Protein AF-A0A1E7FPR9-F1 (afdb_monomer_lite)

Structure (mmCIF, N/CA/C/O backbone):
data_AF-A0A1E7FPR9-F1
#
_entry.id   AF-A0A1E7FPR9-F1
#
loop_
_atom_site.group_PDB
_atom_site.id
_atom_site.type_symbol
_atom_site.label_atom_id
_atom_site.label_alt_id
_atom_site.label_comp_id
_atom_site.label_asym_id
_atom_site.label_entity_id
_atom_site.label_seq_id
_atom_site.pdbx_PDB_ins_code
_atom_site.Cartn_x
_atom_site.Cartn_y
_atom_site.Cartn_z
_atom_site.occupancy
_atom_site.B_iso_or_equiv
_atom_site.auth_seq_id
_atom_site.auth_comp_id
_atom_site.auth_asym_id
_atom_site.auth_atom_id
_atom_site.pdbx_PDB_model_num
ATOM 1 N N . MET A 1 1 ? 7.653 8.965 -12.788 1.00 88.44 1 MET A N 1
ATOM 2 C CA . MET A 1 1 ? 7.517 9.945 -11.690 1.00 88.44 1 MET A CA 1
ATOM 3 C C . MET A 1 1 ? 6.063 10.184 -11.275 1.00 88.44 1 MET A C 1
ATOM 5 O O . MET A 1 1 ? 5.701 9.716 -10.212 1.00 88.44 1 MET A O 1
ATOM 9 N N . GLY A 1 2 ? 5.197 10.815 -12.084 1.00 94.50 2 GLY A N 1
ATOM 10 C CA . GLY A 1 2 ? 3.849 11.214 -11.620 1.00 94.50 2 GLY A CA 1
ATOM 11 C C . GLY A 1 2 ? 2.964 10.095 -11.039 1.00 94.50 2 GLY A C 1
ATOM 12 O O . GLY A 1 2 ? 2.234 10.321 -10.088 1.00 94.50 2 GLY A O 1
ATOM 13 N N . THR A 1 3 ? 3.059 8.860 -11.544 1.00 96.00 3 THR A N 1
ATOM 14 C CA . THR A 1 3 ? 2.318 7.715 -10.970 1.00 96.00 3 THR A CA 1
ATOM 15 C C . THR A 1 3 ? 2.905 7.211 -9.640 1.00 96.00 3 THR A C 1
ATOM 17 O O . THR A 1 3 ? 2.174 6.654 -8.832 1.00 96.00 3 THR A O 1
ATOM 20 N N . VAL A 1 4 ? 4.200 7.430 -9.389 1.00 96.38 4 VAL A N 1
ATOM 21 C CA . VAL A 1 4 ? 4.841 7.139 -8.090 1.00 96.38 4 VAL A CA 1
ATOM 22 C C . VAL A 1 4 ? 4.412 8.180 -7.050 1.00 96.38 4 VAL A C 1
ATOM 24 O O . VAL A 1 4 ? 4.097 7.828 -5.920 1.00 96.38 4 VAL A O 1
ATOM 27 N N . ASP A 1 5 ? 4.309 9.448 -7.451 1.00 97.44 5 ASP A N 1
ATOM 28 C CA . ASP A 1 5 ? 3.791 10.530 -6.600 1.00 97.44 5 ASP A CA 1
ATOM 29 C C . ASP A 1 5 ? 2.299 10.337 -6.256 1.00 97.44 5 ASP A C 1
ATOM 31 O O . ASP A 1 5 ? 1.867 10.482 -5.110 1.00 97.44 5 ASP A O 1
ATOM 35 N N . GLU A 1 6 ? 1.509 9.887 -7.234 1.00 98.19 6 GLU A N 1
ATOM 36 C CA . GLU A 1 6 ? 0.124 9.467 -7.014 1.00 98.19 6 GLU A CA 1
ATOM 37 C C . GLU A 1 6 ? 0.031 8.322 -5.991 1.00 98.19 6 GLU A C 1
ATOM 39 O O . GLU A 1 6 ? -0.798 8.377 -5.083 1.00 98.19 6 GLU A O 1
ATOM 44 N N . LEU A 1 7 ? 0.899 7.307 -6.095 1.00 98.50 7 LEU A N 1
ATOM 45 C CA . LEU A 1 7 ? 0.975 6.233 -5.105 1.00 98.50 7 LEU A CA 1
ATOM 46 C C . LEU A 1 7 ? 1.288 6.780 -3.708 1.00 98.50 7 LEU A C 1
ATOM 48 O O . LEU A 1 7 ? 0.572 6.454 -2.764 1.00 98.50 7 LEU A O 1
ATOM 52 N N . CYS A 1 8 ? 2.306 7.636 -3.585 1.00 98.19 8 CYS A N 1
ATOM 53 C CA . CYS A 1 8 ? 2.692 8.256 -2.316 1.00 98.19 8 CYS A CA 1
ATOM 54 C C . CYS A 1 8 ? 1.515 9.016 -1.680 1.00 98.19 8 CYS A C 1
ATOM 56 O O . CYS A 1 8 ? 1.261 8.900 -0.480 1.00 98.19 8 CYS A O 1
ATOM 58 N N . SER A 1 9 ? 0.715 9.703 -2.499 1.00 98.38 9 SER A N 1
ATOM 59 C CA . SER A 1 9 ? -0.498 10.389 -2.046 1.00 98.38 9 SER A CA 1
ATOM 60 C C . SER A 1 9 ? -1.546 9.423 -1.476 1.00 98.38 9 SER A C 1
ATOM 62 O O . SER A 1 9 ? -2.119 9.697 -0.421 1.00 98.38 9 SER A O 1
ATOM 64 N N . PHE A 1 10 ? -1.783 8.275 -2.120 1.00 98.38 10 PHE A N 1
ATOM 65 C CA . PHE A 1 10 ? -2.705 7.255 -1.599 1.00 98.38 10 PHE A CA 1
ATOM 66 C C . PHE A 1 10 ? -2.206 6.618 -0.297 1.00 98.38 10 PHE A C 1
ATOM 68 O O . PHE A 1 10 ? -3.005 6.425 0.622 1.00 98.38 10 PHE A O 1
ATOM 75 N N . VAL A 1 11 ? -0.901 6.353 -0.185 1.00 98.50 11 VAL A N 1
ATOM 76 C CA . VAL A 1 11 ? -0.280 5.876 1.063 1.00 98.50 11 VAL A CA 1
ATOM 77 C C . VAL A 1 11 ? -0.468 6.906 2.179 1.00 98.50 11 VAL A C 1
ATOM 79 O O . VAL A 1 11 ? -0.896 6.557 3.278 1.00 98.50 11 VAL A O 1
ATOM 82 N N . GLY A 1 12 ? -0.269 8.193 1.880 1.00 98.44 12 GLY A N 1
ATOM 83 C CA . GLY A 1 12 ? -0.504 9.284 2.825 1.00 98.44 12 GLY A CA 1
ATOM 84 C C . GLY A 1 12 ? -1.955 9.375 3.309 1.00 98.44 12 GLY A C 1
ATOM 85 O O . GLY A 1 12 ? -2.194 9.638 4.489 1.00 98.44 12 GLY A O 1
ATOM 86 N N . VAL A 1 13 ? -2.934 9.111 2.436 1.00 98.38 13 VAL A N 1
ATOM 87 C CA . VAL A 1 13 ? -4.356 9.042 2.821 1.00 98.38 13 VAL A CA 1
ATOM 88 C C . VAL A 1 13 ? -4.614 7.873 3.778 1.00 98.38 13 VAL A C 1
ATOM 90 O O . VAL A 1 13 ? -5.266 8.077 4.805 1.00 98.38 13 VAL A O 1
ATOM 93 N N . ALA A 1 14 ? -4.069 6.686 3.489 1.00 98.12 14 ALA A N 1
ATOM 94 C CA . ALA A 1 14 ? -4.186 5.519 4.367 1.00 98.12 14 ALA A CA 1
ATOM 95 C C . ALA A 1 14 ? -3.556 5.777 5.745 1.00 98.12 14 ALA A C 1
ATOM 97 O O . ALA A 1 14 ? -4.186 5.547 6.779 1.00 98.12 14 ALA A O 1
ATOM 98 N N . HIS A 1 15 ? -2.354 6.354 5.768 1.00 98.38 15 HIS A N 1
ATOM 99 C CA . HIS A 1 15 ? -1.661 6.738 6.996 1.00 98.38 15 HIS A CA 1
ATOM 100 C C . HIS A 1 15 ? -2.449 7.784 7.810 1.00 98.38 15 HIS A C 1
ATOM 102 O O . HIS A 1 15 ? -2.618 7.650 9.024 1.00 98.38 15 HIS A O 1
ATOM 108 N N . ALA A 1 16 ? -3.014 8.809 7.163 1.00 98.06 16 ALA A N 1
ATOM 109 C CA . ALA A 1 16 ? -3.841 9.803 7.849 1.00 98.06 16 ALA A CA 1
ATOM 110 C C . ALA A 1 16 ? -5.102 9.180 8.479 1.00 98.06 16 ALA A C 1
ATOM 112 O O . ALA A 1 16 ? -5.471 9.524 9.609 1.00 98.06 16 ALA A O 1
ATOM 113 N N . GLN A 1 17 ? -5.741 8.240 7.776 1.00 97.50 17 GLN A N 1
ATOM 114 C CA . GLN A 1 17 ? -6.900 7.506 8.279 1.00 97.50 17 GLN A CA 1
ATOM 115 C C . GLN A 1 17 ? -6.533 6.615 9.478 1.00 97.50 17 GLN A C 1
ATOM 117 O O . GLN A 1 17 ? -7.272 6.591 10.468 1.00 97.50 17 GLN A O 1
ATOM 122 N N . LEU A 1 18 ? -5.375 5.952 9.431 1.00 96.75 18 LEU A N 1
ATOM 123 C CA . LEU A 1 18 ? -4.818 5.167 10.534 1.00 96.75 18 LEU A CA 1
ATOM 124 C C . LEU A 1 18 ? -4.608 6.023 11.793 1.00 96.75 18 LEU A C 1
ATOM 126 O O . LEU A 1 18 ? -5.132 5.709 12.867 1.00 96.75 18 LEU A O 1
ATOM 130 N N . LEU A 1 19 ? -3.931 7.168 11.661 1.00 96.62 19 LEU A N 1
ATOM 131 C CA . LEU A 1 19 ? -3.714 8.098 12.775 1.00 96.62 19 LEU A CA 1
ATOM 132 C C . LEU A 1 19 ? -5.030 8.610 13.373 1.00 96.62 19 LEU A C 1
ATOM 134 O O . LEU A 1 19 ? -5.153 8.773 14.595 1.00 96.62 19 LEU A O 1
ATOM 138 N N . GLN A 1 20 ? -6.035 8.856 12.530 1.00 95.81 20 GLN A N 1
ATOM 139 C CA . GLN A 1 20 ? -7.362 9.242 12.991 1.00 95.81 20 GLN A CA 1
ATOM 140 C C . GLN A 1 20 ? -8.012 8.128 13.822 1.00 95.81 20 GLN A C 1
ATOM 142 O O . GLN A 1 20 ? -8.539 8.419 14.904 1.00 95.81 20 GLN A O 1
ATOM 147 N N . SER A 1 21 ? -7.936 6.871 13.376 1.00 94.31 21 SER A N 1
ATOM 148 C CA . SER A 1 21 ? -8.426 5.708 14.124 1.00 94.31 21 SER A CA 1
ATOM 149 C C . SER A 1 21 ? -7.737 5.583 15.487 1.00 94.31 21 SER A C 1
ATOM 151 O O . SER A 1 21 ? -8.423 5.541 16.515 1.00 94.31 21 SER A O 1
ATOM 153 N N . ILE A 1 22 ? -6.402 5.666 15.536 1.00 94.06 22 ILE A N 1
ATOM 154 C CA . ILE A 1 22 ? -5.614 5.632 16.783 1.00 94.06 22 ILE A CA 1
ATOM 155 C C . ILE A 1 22 ? -6.042 6.756 17.741 1.00 94.06 22 ILE A C 1
ATOM 157 O O . ILE A 1 22 ? -6.278 6.537 18.936 1.00 94.06 22 ILE A O 1
ATOM 161 N N . LYS A 1 23 ? -6.195 7.985 17.234 1.00 94.56 23 LYS A N 1
ATOM 162 C CA . LYS A 1 23 ? -6.615 9.143 18.038 1.00 94.56 23 LYS A CA 1
ATOM 163 C C . LYS A 1 23 ? -8.018 8.958 18.617 1.00 94.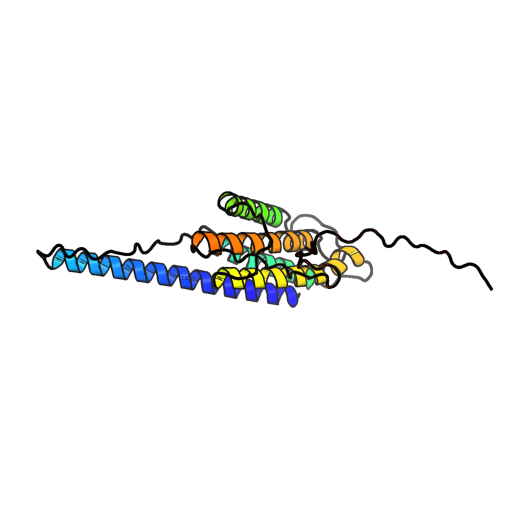56 23 LYS A C 1
ATOM 165 O O . LYS A 1 23 ? -8.244 9.276 19.789 1.00 94.56 23 LYS A O 1
ATOM 170 N N . ILE A 1 24 ? -8.958 8.440 17.825 1.00 93.44 24 ILE A N 1
ATOM 171 C CA . ILE A 1 24 ? -10.329 8.157 18.270 1.00 93.44 24 ILE A CA 1
ATOM 172 C C . ILE A 1 24 ? -10.324 7.105 19.386 1.00 93.44 24 ILE A C 1
ATOM 174 O O . ILE A 1 24 ? -11.025 7.284 20.389 1.00 93.44 24 ILE A O 1
ATOM 178 N N . GLN A 1 25 ? -9.521 6.046 19.258 1.00 90.75 25 GLN A N 1
ATOM 179 C CA . GLN A 1 25 ? -9.392 5.013 20.288 1.00 90.75 25 GLN A CA 1
ATOM 180 C C . GLN A 1 25 ? -8.861 5.588 21.610 1.00 90.75 25 GLN A C 1
ATOM 182 O O . GLN A 1 25 ? -9.506 5.428 22.652 1.00 90.75 25 GLN A O 1
ATOM 187 N N . LYS A 1 26 ? -7.771 6.369 21.565 1.00 90.81 26 LYS A N 1
ATOM 188 C CA . LYS A 1 26 ? -7.199 7.045 22.747 1.00 90.81 26 LYS A CA 1
ATOM 189 C C . LYS A 1 26 ? -8.221 7.955 23.442 1.00 90.81 26 LYS A C 1
ATOM 191 O O . LYS A 1 26 ? -8.365 7.925 24.665 1.00 90.81 26 LYS A O 1
ATOM 196 N N . GLN A 1 27 ? -9.007 8.723 22.682 1.00 91.88 27 GLN A N 1
ATOM 197 C CA . GLN A 1 27 ? -10.061 9.577 23.247 1.00 91.88 27 GLN A CA 1
ATOM 198 C C . GLN A 1 27 ? -11.195 8.776 23.900 1.00 91.88 27 GLN A C 1
ATOM 200 O O . GLN A 1 27 ? -11.694 9.164 24.962 1.00 91.88 27 GLN A O 1
ATOM 205 N N . LYS A 1 28 ? -11.629 7.669 23.279 1.00 89.75 28 LYS A N 1
ATOM 206 C CA . LYS A 1 28 ? -12.639 6.768 23.858 1.00 89.75 28 LYS A CA 1
ATOM 207 C C . LYS A 1 28 ? -12.136 6.179 25.178 1.00 89.75 28 LYS A C 1
ATOM 209 O O . LYS A 1 28 ? -12.875 6.213 26.164 1.00 89.75 28 LYS A O 1
ATOM 214 N N . GLN A 1 29 ? -10.881 5.736 25.220 1.00 87.75 29 GLN A N 1
ATOM 215 C CA . GLN A 1 29 ? -10.240 5.183 26.412 1.00 87.75 29 GLN A CA 1
ATOM 216 C C . GLN A 1 29 ? -10.187 6.206 27.560 1.00 87.75 29 GLN A C 1
ATOM 218 O O . GLN A 1 29 ? -10.663 5.926 28.661 1.00 87.75 29 GLN A O 1
ATOM 223 N N . GLN A 1 30 ? -9.718 7.431 27.296 1.00 88.69 30 GLN A N 1
ATOM 224 C CA . GLN A 1 30 ? -9.670 8.506 28.298 1.00 88.69 30 GLN A CA 1
ATOM 225 C C . GLN A 1 30 ? -11.062 8.848 28.850 1.00 88.69 30 GLN A C 1
ATOM 227 O O . GLN A 1 30 ? -11.247 8.973 30.062 1.00 88.69 30 GLN A O 1
ATOM 232 N N . LYS A 1 31 ? -12.077 8.946 27.979 1.00 88.75 31 LYS A N 1
ATOM 233 C CA . LYS A 1 31 ? -13.467 9.197 28.398 1.00 88.75 31 LYS A CA 1
ATOM 234 C C . LYS A 1 31 ? -14.012 8.071 29.280 1.00 88.75 31 LYS A C 1
ATOM 236 O O . LYS A 1 31 ? -14.757 8.348 30.222 1.00 88.75 31 LYS A O 1
ATOM 241 N N . GLN A 1 32 ? -13.664 6.815 28.998 1.00 85.44 32 GLN A N 1
ATOM 242 C CA . GLN A 1 32 ? -14.067 5.675 29.826 1.00 85.44 32 GLN A CA 1
ATOM 243 C C . GLN A 1 32 ? -13.385 5.698 31.198 1.00 85.44 32 GLN A C 1
ATOM 245 O O . GLN A 1 32 ? -14.076 5.545 32.206 1.00 85.44 32 GLN A O 1
ATOM 250 N N . GLN A 1 33 ? -12.079 5.972 31.257 1.00 85.12 33 GLN A N 1
ATOM 251 C CA . GLN A 1 33 ? -11.338 6.095 32.519 1.00 85.12 33 GLN A CA 1
ATOM 252 C C . GLN A 1 33 ? -11.902 7.221 33.400 1.00 85.12 33 GLN A C 1
ATOM 254 O O . GLN A 1 33 ? -12.182 7.007 34.580 1.00 85.12 33 GLN A O 1
ATOM 259 N N . GLN A 1 34 ? -12.193 8.392 32.820 1.00 86.81 34 GLN A N 1
ATOM 260 C CA . GLN A 1 34 ? -12.801 9.513 33.549 1.00 86.81 34 GLN A CA 1
ATOM 261 C C . GLN A 1 34 ? -14.200 9.182 34.093 1.00 86.81 34 GLN A C 1
ATOM 263 O O . GLN A 1 34 ? -14.549 9.589 35.203 1.00 86.81 34 GLN A O 1
ATOM 268 N N . LYS A 1 35 ? -15.022 8.440 33.334 1.00 85.38 35 LYS A N 1
ATOM 269 C CA . LYS A 1 35 ? -16.343 7.982 33.803 1.00 85.38 35 LYS A CA 1
ATOM 270 C C . LYS A 1 35 ? -16.219 7.005 34.974 1.00 85.38 35 LYS A C 1
ATOM 272 O O . LYS A 1 35 ? -16.985 7.128 35.927 1.00 85.38 35 LYS A O 1
ATOM 277 N N . GLN A 1 36 ? -15.257 6.083 34.927 1.00 81.69 36 GLN A N 1
ATOM 278 C CA . GLN A 1 36 ? -15.011 5.121 36.007 1.00 81.69 36 GLN A CA 1
ATOM 279 C C . GLN A 1 36 ? -14.525 5.816 37.287 1.00 81.69 36 GLN A C 1
ATOM 281 O O . GLN A 1 36 ? -15.075 5.560 38.355 1.00 81.69 36 GLN A O 1
ATOM 286 N N . GLN A 1 37 ? -13.593 6.770 37.181 1.00 81.50 37 GLN A N 1
ATOM 287 C CA . GLN A 1 37 ? -13.114 7.553 38.331 1.00 81.50 37 GLN A CA 1
ATOM 288 C C . GLN A 1 37 ? -14.238 8.381 38.976 1.00 81.50 37 GLN A C 1
ATOM 290 O O . GLN A 1 37 ? -14.392 8.382 40.197 1.00 81.50 37 GLN A O 1
ATOM 295 N N . LYS A 1 38 ? -15.093 9.027 38.167 1.00 81.12 38 LYS A N 1
ATOM 296 C CA . LYS A 1 38 ? -16.259 9.776 38.672 1.00 81.12 38 LYS A CA 1
ATOM 297 C C . LYS A 1 38 ? -17.310 8.876 39.333 1.00 81.12 38 LYS A C 1
ATOM 299 O O . LYS A 1 38 ? -17.972 9.324 40.264 1.00 81.12 38 LYS A O 1
ATOM 304 N N . GLN A 1 39 ? -17.486 7.635 38.869 1.00 74.81 39 GLN A N 1
ATOM 305 C CA . GLN A 1 39 ? -18.394 6.661 39.495 1.00 74.81 39 GLN A CA 1
ATOM 306 C C . GLN A 1 39 ? -17.844 6.132 40.826 1.00 74.81 39 GLN A C 1
ATOM 308 O O . GLN A 1 39 ? -18.614 5.986 41.771 1.00 74.81 39 GLN A O 1
ATOM 313 N N . GLN A 1 40 ? -16.529 5.919 40.932 1.00 68.62 40 GLN A N 1
ATOM 314 C CA . GLN A 1 40 ? -15.882 5.504 42.183 1.00 68.62 40 GLN A CA 1
ATOM 315 C C . GLN A 1 40 ? -15.924 6.609 43.253 1.00 68.62 40 GLN A C 1
ATOM 317 O O . GLN A 1 40 ? -16.175 6.318 44.417 1.00 68.62 40 GLN A O 1
ATOM 322 N N . GLN A 1 41 ? -15.768 7.881 42.866 1.00 67.31 41 GLN A N 1
ATOM 323 C CA . GLN A 1 41 ? -15.843 9.017 43.799 1.00 67.31 41 GLN A CA 1
ATOM 324 C C . GLN A 1 41 ? -17.271 9.359 44.257 1.00 67.31 41 GLN A C 1
ATOM 326 O O . GLN A 1 41 ? -17.443 9.964 45.311 1.00 67.31 41 GLN A O 1
ATOM 331 N N . LYS A 1 42 ? -18.306 8.986 43.489 1.00 66.25 42 LYS A N 1
ATOM 332 C CA . LYS A 1 42 ? -19.710 9.295 43.816 1.00 66.25 42 LYS A CA 1
ATOM 333 C C . LYS A 1 42 ? -20.388 8.308 44.772 1.00 66.25 42 LYS A C 1
ATOM 335 O O . LYS A 1 42 ? -21.559 8.521 45.052 1.00 66.25 42 LYS A O 1
ATOM 340 N N . GLY A 1 43 ? -19.685 7.282 45.266 1.00 60.81 43 GLY A N 1
ATOM 341 C CA . GLY A 1 43 ? -20.178 6.337 46.277 1.00 60.81 43 GLY A CA 1
ATOM 342 C C . GLY A 1 43 ? -21.571 5.777 45.969 1.00 60.81 43 GLY A C 1
ATOM 343 O O . GLY A 1 43 ? -22.561 6.295 46.470 1.00 60.81 43 GLY A O 1
ATOM 344 N N . ALA A 1 44 ? -21.679 4.718 45.164 1.00 51.69 44 ALA A N 1
ATOM 345 C CA . ALA A 1 44 ? -22.986 4.149 44.833 1.00 51.69 44 ALA A CA 1
ATOM 346 C C . ALA A 1 44 ? -23.082 2.657 45.161 1.00 51.69 44 ALA A C 1
ATOM 348 O O . ALA A 1 44 ? -22.551 1.799 44.455 1.00 51.69 44 ALA A O 1
ATOM 349 N N . ALA A 1 45 ? -23.876 2.374 46.194 1.00 49.66 45 ALA A N 1
ATOM 350 C CA . ALA A 1 45 ? -24.767 1.230 46.198 1.00 49.66 45 ALA A CA 1
ATOM 351 C C . ALA A 1 45 ? -25.648 1.291 44.939 1.00 49.66 45 ALA A C 1
ATOM 353 O O . ALA A 1 45 ? -26.533 2.133 44.847 1.00 49.66 45 ALA A O 1
ATOM 354 N N . ALA A 1 46 ? -25.346 0.450 43.955 1.00 45.22 46 ALA A N 1
ATOM 355 C CA . ALA A 1 46 ? -26.279 -0.118 42.981 1.00 45.22 46 ALA A CA 1
ATOM 356 C C . ALA A 1 46 ? -25.453 -0.950 41.996 1.00 45.22 46 ALA A C 1
ATOM 358 O O . ALA A 1 46 ? -24.881 -0.436 41.033 1.00 45.22 46 ALA A O 1
ATOM 359 N N . ALA A 1 47 ? -25.393 -2.256 42.247 1.00 43.62 47 ALA A N 1
ATOM 360 C CA . ALA A 1 47 ? -24.930 -3.236 41.280 1.00 43.62 47 ALA A CA 1
ATOM 361 C C . ALA A 1 47 ? -25.941 -3.306 40.122 1.00 43.62 47 ALA A C 1
ATOM 363 O O . ALA A 1 47 ? -26.802 -4.178 40.080 1.00 43.62 47 ALA A O 1
ATOM 364 N N . VAL A 1 48 ? -25.872 -2.356 39.186 1.00 44.97 48 VAL A N 1
ATOM 365 C CA . VAL A 1 48 ? -26.561 -2.481 37.900 1.00 44.97 48 VAL A CA 1
ATOM 366 C C . VAL A 1 48 ? -25.592 -3.146 36.939 1.00 44.97 48 VAL A C 1
ATOM 368 O O . VAL A 1 48 ? -24.642 -2.524 36.460 1.00 44.97 48 VAL A O 1
ATOM 371 N N . VAL A 1 49 ? -25.846 -4.427 36.673 1.00 43.62 49 VAL A N 1
ATOM 372 C CA . VAL A 1 49 ? -25.187 -5.241 35.649 1.00 43.62 49 VAL A CA 1
ATOM 373 C C . VAL A 1 49 ? -25.496 -4.636 34.276 1.00 43.62 49 VAL A C 1
ATOM 375 O O . VAL A 1 49 ? -26.409 -5.052 33.572 1.00 43.62 49 VAL A O 1
ATOM 378 N N . HIS A 1 50 ? -24.751 -3.603 33.889 1.00 47.19 50 HIS A N 1
ATOM 379 C CA . HIS A 1 50 ? -24.658 -3.209 32.492 1.00 47.19 50 HIS A CA 1
ATOM 380 C C . HIS A 1 50 ? -23.700 -4.190 31.825 1.00 47.19 50 HIS A C 1
ATOM 382 O O . HIS A 1 50 ? -22.519 -4.225 32.175 1.00 47.19 50 HIS A O 1
ATOM 388 N N . LYS A 1 51 ? -24.208 -4.978 30.869 1.00 42.12 51 LYS A N 1
ATOM 389 C CA . LYS A 1 51 ? -23.391 -5.721 29.903 1.00 42.12 51 LYS A CA 1
ATOM 390 C C . LYS A 1 51 ? -22.476 -4.711 29.198 1.00 42.12 51 LYS A C 1
ATOM 392 O O . LYS A 1 51 ? -22.893 -4.032 28.265 1.00 42.12 51 LYS A O 1
ATOM 397 N N . ARG A 1 52 ? -21.258 -4.530 29.714 1.00 47.97 52 ARG A N 1
ATOM 398 C CA . ARG A 1 52 ? -20.220 -3.703 29.096 1.00 47.97 52 ARG A CA 1
ATOM 399 C C . ARG A 1 52 ? -19.730 -4.473 27.876 1.00 47.97 52 ARG A C 1
ATOM 401 O O . ARG A 1 52 ? -19.102 -5.511 28.040 1.00 47.97 52 ARG A O 1
ATOM 408 N N . THR A 1 53 ? -20.013 -3.988 26.672 1.00 41.81 53 THR A N 1
ATOM 409 C CA . THR A 1 53 ? -19.245 -4.396 25.491 1.00 41.81 53 THR A CA 1
ATOM 410 C C . THR A 1 53 ? -17.796 -3.949 25.717 1.00 41.81 53 THR A C 1
ATOM 412 O O . THR A 1 53 ? -17.584 -2.746 25.926 1.00 41.81 53 THR A O 1
ATOM 415 N N . PRO A 1 54 ? -16.806 -4.858 25.750 1.00 50.72 54 PRO A N 1
ATOM 416 C CA . PRO A 1 54 ? -15.413 -4.455 25.860 1.00 50.72 54 PRO A CA 1
ATOM 417 C C . PRO A 1 54 ? -15.070 -3.611 24.630 1.00 50.72 54 PRO A C 1
ATOM 419 O O . PRO A 1 54 ? -15.308 -4.010 23.497 1.00 50.72 54 PRO A O 1
ATOM 422 N N . THR A 1 55 ? -14.590 -2.388 24.847 1.00 56.97 55 THR A N 1
ATOM 423 C CA . THR A 1 55 ? -13.951 -1.626 23.772 1.00 56.97 55 THR A CA 1
ATOM 424 C C . THR A 1 55 ? -12.563 -2.222 23.617 1.00 56.97 55 THR A C 1
ATOM 426 O O . THR A 1 55 ? -11.665 -1.846 24.367 1.00 56.97 55 THR A O 1
ATOM 429 N N . THR A 1 56 ? -12.417 -3.204 22.732 1.00 69.62 56 THR A N 1
ATOM 430 C CA . THR A 1 56 ? -11.107 -3.755 22.379 1.00 69.62 56 THR A CA 1
ATOM 431 C C . THR A 1 56 ? -10.292 -2.628 21.753 1.00 69.62 56 THR A C 1
ATOM 433 O O . THR A 1 56 ? -10.757 -1.963 20.826 1.00 69.62 56 THR A O 1
ATOM 436 N N . ILE A 1 57 ? -9.140 -2.327 22.347 1.00 84.12 57 ILE A N 1
ATOM 437 C CA . ILE A 1 57 ? -8.163 -1.413 21.755 1.00 84.12 57 ILE A CA 1
ATOM 438 C C . ILE A 1 57 ? -7.468 -2.220 20.669 1.00 84.12 57 ILE A C 1
ATOM 440 O O . ILE A 1 57 ? -7.028 -3.333 20.944 1.00 84.12 57 ILE A O 1
ATOM 444 N N . ILE A 1 58 ? -7.443 -1.680 19.460 1.00 90.81 58 ILE A N 1
ATOM 445 C CA . ILE A 1 58 ? -6.824 -2.323 18.308 1.00 90.81 58 ILE A CA 1
ATOM 446 C C . ILE A 1 58 ? -5.392 -1.814 18.267 1.00 90.81 58 ILE A C 1
ATOM 448 O O . ILE A 1 58 ? -5.173 -0.597 18.268 1.00 90.81 58 ILE A O 1
ATOM 452 N N . ASP A 1 59 ? -4.447 -2.743 18.291 1.00 92.62 59 ASP A N 1
ATOM 453 C CA . ASP A 1 59 ? -3.034 -2.442 18.136 1.00 92.62 59 ASP A CA 1
ATOM 454 C C . ASP A 1 59 ? -2.679 -2.509 16.653 1.00 92.62 59 ASP A C 1
ATOM 456 O O . ASP A 1 59 ? -2.928 -3.522 16.012 1.00 92.62 59 ASP A O 1
ATOM 460 N N . TYR A 1 60 ? -2.155 -1.411 16.114 1.00 94.12 60 TYR A N 1
ATOM 461 C CA . TYR A 1 60 ? -1.731 -1.334 14.716 1.00 94.12 60 TYR A CA 1
ATOM 462 C C . TYR A 1 60 ? -0.223 -1.550 14.557 1.00 94.12 60 TYR A C 1
ATOM 464 O O . TYR A 1 60 ? 0.291 -1.330 13.460 1.00 94.12 60 TYR A O 1
ATOM 472 N N . GLY A 1 61 ? 0.466 -1.979 15.622 1.00 93.44 61 GLY A N 1
ATOM 473 C CA . GLY A 1 61 ? 1.899 -2.246 15.601 1.00 93.44 61 GLY A CA 1
ATOM 474 C C . GLY A 1 61 ? 2.679 -1.057 15.046 1.00 93.44 61 GLY A C 1
ATOM 475 O O . GLY A 1 61 ? 2.329 0.105 15.294 1.00 93.44 61 GLY A O 1
ATOM 476 N N . ASP A 1 62 ? 3.672 -1.361 14.216 1.00 96.06 62 ASP A N 1
ATOM 477 C CA . ASP A 1 62 ? 4.552 -0.367 13.600 1.00 96.06 62 ASP A CA 1
ATOM 478 C C . ASP A 1 62 ? 4.058 0.112 12.224 1.00 96.06 62 ASP A C 1
ATOM 480 O O . ASP A 1 62 ? 4.734 0.893 11.554 1.00 96.06 62 ASP A O 1
ATOM 484 N N . LEU A 1 63 ? 2.837 -0.263 11.808 1.00 97.44 63 LEU A N 1
ATOM 485 C CA . LEU A 1 63 ? 2.297 0.060 10.479 1.00 97.44 63 LEU A CA 1
ATOM 486 C C . LEU A 1 63 ? 2.324 1.564 10.174 1.00 97.44 63 LEU A C 1
ATOM 488 O O . LEU A 1 63 ? 2.528 1.973 9.035 1.00 97.44 63 LEU A O 1
ATOM 492 N N . SER A 1 64 ? 2.119 2.414 11.183 1.00 97.44 64 SER A N 1
ATOM 493 C CA . SER A 1 64 ? 2.187 3.866 10.989 1.00 97.44 64 SER A CA 1
ATOM 494 C C . SER A 1 64 ? 3.575 4.319 10.537 1.00 97.44 64 SER A C 1
ATOM 496 O O . SER A 1 64 ? 3.673 5.147 9.631 1.00 97.44 64 SER A O 1
ATOM 498 N N . ASP A 1 65 ? 4.620 3.780 11.158 1.00 98.00 65 ASP A N 1
ATOM 499 C CA . ASP A 1 65 ? 6.005 4.140 10.872 1.00 98.00 65 ASP A CA 1
ATOM 500 C C . ASP A 1 65 ? 6.465 3.486 9.563 1.00 98.00 65 ASP A C 1
ATOM 502 O O . ASP A 1 65 ? 7.063 4.160 8.726 1.00 98.00 65 ASP A O 1
ATOM 506 N N . GLN A 1 66 ? 6.054 2.239 9.305 1.00 98.50 66 GLN A N 1
ATOM 507 C CA . GLN A 1 66 ? 6.264 1.551 8.025 1.00 98.50 66 GLN A CA 1
ATOM 508 C C . GLN A 1 66 ? 5.669 2.338 6.844 1.00 98.50 66 GLN A C 1
ATOM 510 O O . GLN A 1 66 ? 6.330 2.539 5.827 1.00 98.50 66 GLN A O 1
ATOM 515 N N . LEU A 1 67 ? 4.435 2.852 6.964 1.00 98.50 67 LEU A N 1
ATOM 516 C CA . LEU A 1 67 ? 3.816 3.661 5.904 1.00 98.50 67 LEU A CA 1
ATOM 517 C C . LEU A 1 67 ? 4.568 4.981 5.664 1.00 98.50 67 LEU A C 1
ATOM 519 O O . LEU A 1 67 ? 4.649 5.428 4.520 1.00 98.50 67 LEU A O 1
ATOM 523 N N . LEU A 1 68 ? 5.121 5.607 6.708 1.00 98.25 68 LEU A N 1
ATOM 524 C CA . LEU A 1 68 ? 5.953 6.807 6.567 1.00 98.25 68 LEU A CA 1
ATOM 525 C C . LEU A 1 68 ? 7.297 6.503 5.899 1.00 98.25 68 LEU A C 1
ATOM 527 O O . LEU A 1 68 ? 7.759 7.298 5.070 1.00 98.25 68 LEU A O 1
ATOM 531 N N . ASP A 1 69 ? 7.903 5.363 6.225 1.00 98.25 69 ASP A N 1
ATOM 532 C CA . ASP A 1 69 ? 9.125 4.920 5.565 1.00 98.25 69 ASP A CA 1
ATOM 533 C C . ASP A 1 69 ? 8.871 4.669 4.074 1.00 98.25 69 ASP A C 1
ATOM 535 O O . ASP A 1 69 ? 9.528 5.272 3.225 1.00 98.25 69 ASP A O 1
ATOM 539 N N . ILE A 1 70 ? 7.802 3.935 3.746 1.00 98.56 70 ILE A N 1
ATOM 540 C CA . ILE A 1 70 ? 7.349 3.710 2.366 1.00 98.56 70 ILE A CA 1
ATOM 541 C C . ILE A 1 70 ? 7.159 5.033 1.620 1.00 98.56 70 ILE A C 1
ATOM 543 O O . ILE A 1 70 ? 7.619 5.173 0.489 1.00 98.56 70 ILE A O 1
ATOM 547 N N . MET A 1 71 ? 6.505 6.033 2.221 1.00 98.44 71 MET A N 1
ATOM 548 C CA . MET A 1 71 ? 6.353 7.347 1.583 1.00 98.44 71 MET A CA 1
ATOM 549 C C . MET A 1 71 ? 7.709 7.982 1.251 1.00 98.44 71 MET A C 1
ATOM 551 O O . MET A 1 71 ? 7.868 8.546 0.168 1.00 98.44 71 MET A O 1
ATOM 555 N N . SER A 1 72 ? 8.690 7.858 2.146 1.00 97.25 72 SER A N 1
ATOM 556 C CA . SER A 1 72 ? 10.055 8.352 1.930 1.00 97.25 72 SER A CA 1
ATOM 557 C C . SER A 1 72 ? 10.751 7.591 0.796 1.00 97.25 72 SER A C 1
ATOM 559 O O . SER A 1 72 ? 11.269 8.214 -0.130 1.00 97.25 72 SER A O 1
ATOM 561 N N . ARG A 1 73 ? 10.650 6.257 0.775 1.00 97.06 73 ARG A N 1
ATOM 562 C CA . ARG A 1 73 ? 11.182 5.418 -0.312 1.00 97.06 73 ARG A CA 1
ATOM 563 C C . ARG A 1 73 ? 10.539 5.720 -1.658 1.00 97.06 73 ARG A C 1
ATOM 565 O O . ARG A 1 73 ? 11.213 5.715 -2.684 1.00 97.06 73 ARG A O 1
ATOM 572 N N . LEU A 1 74 ? 9.250 6.046 -1.689 1.00 97.19 74 LEU A N 1
ATOM 573 C CA . LEU A 1 74 ? 8.573 6.460 -2.919 1.00 97.19 74 LEU A CA 1
ATOM 574 C C . LEU A 1 74 ? 9.095 7.804 -3.449 1.00 97.19 74 LEU A C 1
ATOM 576 O O . LEU A 1 74 ? 9.160 7.982 -4.669 1.00 97.19 74 LEU A O 1
ATOM 580 N N . PHE A 1 75 ? 9.520 8.724 -2.575 1.00 94.75 75 PHE A N 1
ATOM 581 C CA . PHE A 1 75 ? 10.260 9.916 -3.002 1.00 94.75 75 PHE A CA 1
ATOM 582 C C . PHE A 1 75 ? 11.624 9.552 -3.589 1.00 94.75 75 PHE A C 1
ATOM 584 O O . PHE A 1 75 ? 11.984 10.091 -4.639 1.00 94.75 75 PHE A O 1
ATOM 591 N N . ASP A 1 76 ? 12.339 8.609 -2.974 1.00 92.81 76 ASP A N 1
ATOM 592 C CA . ASP A 1 76 ? 13.624 8.125 -3.480 1.00 92.81 76 ASP A CA 1
ATOM 593 C C . ASP A 1 76 ? 13.456 7.500 -4.877 1.00 92.81 76 ASP A C 1
ATOM 595 O O . ASP A 1 76 ? 14.128 7.919 -5.824 1.00 92.81 76 ASP A O 1
ATOM 599 N N . VAL A 1 77 ? 12.483 6.600 -5.074 1.00 92.75 77 VAL A N 1
ATOM 600 C CA . VAL A 1 77 ? 12.130 6.047 -6.400 1.00 92.75 77 VAL A CA 1
ATOM 601 C C . VAL A 1 77 ? 11.764 7.167 -7.380 1.00 92.75 77 VAL A C 1
ATOM 603 O O . VAL A 1 77 ? 12.220 7.188 -8.525 1.00 92.75 77 VAL A O 1
ATOM 606 N N . GLY A 1 78 ? 10.947 8.130 -6.946 1.00 91.75 78 GLY A N 1
ATOM 607 C CA . GLY A 1 78 ? 10.534 9.267 -7.765 1.00 91.75 78 GLY A CA 1
ATOM 608 C C . GLY A 1 78 ? 11.714 10.108 -8.259 1.00 91.75 78 GLY A C 1
ATOM 609 O O . GLY A 1 78 ? 11.738 10.479 -9.434 1.00 91.75 78 GLY A O 1
ATOM 610 N N . SER A 1 79 ? 12.692 10.357 -7.385 1.00 88.56 79 SER A N 1
ATOM 611 C CA . SER A 1 79 ? 13.931 11.078 -7.685 1.00 88.56 79 SER A CA 1
ATOM 612 C C . SER A 1 79 ? 14.757 10.356 -8.747 1.00 88.56 79 SER A C 1
ATOM 614 O O . SER A 1 79 ? 15.165 10.976 -9.728 1.00 88.56 79 SER A O 1
ATOM 616 N N . HIS A 1 80 ? 14.929 9.036 -8.623 1.00 82.44 80 HIS A N 1
ATOM 617 C CA . HIS A 1 80 ? 15.665 8.235 -9.606 1.00 82.44 80 HIS A CA 1
ATOM 618 C C . HIS A 1 80 ? 15.003 8.263 -10.985 1.00 82.44 80 HIS A C 1
ATOM 620 O O . HIS A 1 80 ? 15.671 8.515 -11.983 1.00 82.44 80 HIS A O 1
ATOM 626 N N . VAL A 1 81 ? 13.678 8.109 -11.045 1.00 86.81 81 VAL A N 1
ATOM 627 C CA . VAL A 1 81 ? 12.926 8.132 -12.313 1.00 86.81 81 VAL A CA 1
ATOM 628 C C . VAL A 1 81 ? 12.914 9.524 -12.967 1.00 86.81 81 VAL A C 1
ATOM 630 O O . VAL A 1 81 ? 12.652 9.644 -14.162 1.00 86.81 81 VAL A O 1
ATOM 633 N N . ALA A 1 82 ? 13.147 10.592 -12.201 1.00 86.94 82 ALA A N 1
ATOM 634 C CA . ALA A 1 82 ? 13.147 11.964 -12.706 1.00 86.94 82 ALA A CA 1
ATOM 635 C C . ALA A 1 82 ? 14.503 12.419 -13.272 1.00 86.94 82 ALA A C 1
ATOM 637 O O . ALA A 1 82 ? 14.558 13.461 -13.929 1.00 86.94 82 ALA A O 1
ATOM 638 N N . LYS A 1 83 ? 15.590 11.675 -13.025 1.00 82.12 83 LYS A N 1
ATOM 639 C CA . LYS A 1 83 ? 16.926 12.017 -13.526 1.00 82.12 83 LYS A CA 1
ATOM 640 C C . LYS A 1 83 ? 16.998 11.718 -15.031 1.00 82.12 83 LYS A C 1
ATOM 642 O O . LYS A 1 83 ? 16.837 10.564 -15.422 1.00 82.12 83 LYS A O 1
ATOM 647 N N . PRO A 1 84 ? 17.224 12.724 -15.897 1.00 70.06 84 PRO A N 1
ATOM 648 C CA . PRO A 1 84 ? 17.425 12.461 -17.313 1.00 70.06 84 PRO A CA 1
ATOM 649 C C . PRO A 1 84 ? 18.746 11.703 -17.519 1.00 70.06 84 PRO A C 1
ATOM 651 O O . PRO A 1 84 ? 19.721 12.000 -16.820 1.00 70.06 84 PRO A O 1
ATOM 654 N N . PRO A 1 85 ? 18.810 10.767 -18.481 1.00 76.62 85 PRO A N 1
ATOM 655 C CA . PRO A 1 85 ? 20.069 10.136 -18.839 1.00 76.62 85 PRO A CA 1
ATOM 656 C C . PRO A 1 85 ? 21.061 11.216 -19.322 1.00 76.62 85 PRO A C 1
ATOM 658 O O . PRO A 1 85 ? 20.675 12.086 -20.110 1.00 76.62 85 PRO A O 1
ATOM 661 N N . PRO A 1 86 ? 22.317 11.213 -18.840 1.00 74.50 86 PRO A N 1
ATOM 662 C CA . PRO A 1 86 ? 23.316 12.230 -19.174 1.00 74.50 86 PRO A CA 1
ATOM 663 C C . PRO A 1 86 ? 23.678 12.265 -20.666 1.00 74.50 86 PRO A C 1
ATOM 665 O O . PRO A 1 86 ? 24.065 13.318 -21.173 1.00 74.50 86 PRO A O 1
ATOM 668 N N . ASP A 1 87 ? 23.529 11.146 -21.376 1.00 80.50 87 ASP A N 1
ATOM 669 C CA . ASP A 1 87 ? 23.716 11.046 -22.820 1.00 80.50 87 ASP A CA 1
ATOM 670 C C . ASP A 1 87 ? 22.811 9.961 -23.439 1.00 80.50 87 ASP A C 1
ATOM 672 O O . ASP A 1 87 ? 22.058 9.277 -22.748 1.00 80.50 87 ASP A O 1
ATOM 676 N N . THR A 1 88 ? 22.851 9.831 -24.768 1.00 75.31 88 THR A N 1
ATOM 677 C CA . THR A 1 88 ? 21.987 8.922 -25.544 1.00 75.31 88 THR A CA 1
ATOM 678 C C . THR A 1 88 ? 22.350 7.440 -25.407 1.00 75.31 88 THR A C 1
ATOM 680 O O . THR A 1 88 ? 21.526 6.599 -25.749 1.00 75.31 88 THR A O 1
ATOM 683 N N . ASN A 1 89 ? 23.559 7.127 -24.932 1.00 77.56 89 ASN A N 1
ATOM 684 C CA . ASN A 1 89 ? 24.079 5.768 -24.755 1.00 77.56 89 ASN A CA 1
ATOM 685 C C . ASN A 1 89 ? 24.173 5.381 -23.270 1.00 77.56 89 ASN A C 1
ATOM 687 O O . ASN A 1 89 ? 24.830 4.396 -22.929 1.00 77.56 89 ASN A O 1
ATOM 691 N N . TYR A 1 90 ? 23.555 6.164 -22.388 1.00 81.06 90 TYR A N 1
ATOM 692 C CA . TYR A 1 90 ? 23.558 5.901 -20.964 1.00 81.06 90 TYR A CA 1
ATOM 693 C C . TYR A 1 90 ? 22.765 4.632 -20.657 1.00 81.06 90 TYR A C 1
ATOM 695 O O . TYR A 1 90 ? 21.563 4.562 -20.905 1.00 81.06 90 TYR A O 1
ATOM 703 N N . GLU A 1 91 ? 23.440 3.666 -20.045 1.00 78.75 91 GLU A N 1
ATOM 704 C CA . GLU A 1 91 ? 22.808 2.590 -19.291 1.00 78.75 91 GLU A CA 1
ATOM 705 C C . GLU A 1 91 ? 23.109 2.829 -17.808 1.00 78.75 91 GLU A C 1
ATOM 707 O O . GLU A 1 91 ? 24.237 3.172 -17.437 1.00 78.75 91 GLU A O 1
ATOM 712 N N . PHE A 1 92 ? 22.099 2.658 -16.960 1.00 80.38 92 PHE A N 1
ATOM 713 C CA . PHE A 1 92 ? 22.249 2.695 -15.517 1.00 80.38 92 PHE A CA 1
ATOM 714 C C . PHE A 1 92 ? 23.271 1.640 -15.094 1.00 80.38 92 PHE A C 1
ATOM 716 O O . PHE A 1 92 ? 23.149 0.457 -15.416 1.00 80.38 92 PHE A O 1
ATOM 723 N N . GLN A 1 93 ? 24.278 2.085 -14.351 1.00 75.75 93 GLN A N 1
ATOM 724 C CA . GLN A 1 93 ? 25.261 1.222 -13.720 1.00 75.75 93 GLN A CA 1
ATOM 725 C C . GLN A 1 93 ? 25.258 1.533 -12.222 1.00 75.75 93 GLN A C 1
ATOM 727 O O . GLN A 1 93 ? 25.324 2.711 -11.855 1.00 75.75 93 GLN A O 1
ATOM 732 N N . PRO A 1 94 ? 25.174 0.517 -11.348 1.00 67.12 94 PRO A N 1
ATOM 733 C CA . PRO A 1 94 ? 25.268 0.717 -9.909 1.00 67.12 94 PRO A CA 1
ATOM 734 C C . PRO A 1 94 ? 26.712 1.110 -9.557 1.00 67.12 94 PRO A C 1
ATOM 736 O O . PRO A 1 94 ? 27.574 0.263 -9.336 1.00 67.12 94 PRO A O 1
ATOM 739 N N . ASN A 1 95 ? 27.002 2.411 -9.539 1.00 56.59 95 ASN A N 1
ATOM 740 C CA . ASN A 1 95 ? 28.364 2.946 -9.413 1.00 56.59 95 ASN A CA 1
ATOM 741 C C . ASN A 1 95 ? 28.849 3.082 -7.952 1.00 56.59 95 ASN A C 1
ATOM 743 O O . ASN A 1 95 ? 29.633 3.974 -7.629 1.00 56.59 95 ASN A O 1
ATOM 747 N N . GLY A 1 96 ? 28.430 2.178 -7.063 1.00 58.25 96 GLY A N 1
ATOM 748 C CA . GLY A 1 96 ? 28.783 2.202 -5.640 1.00 58.25 96 GLY A CA 1
ATOM 749 C C . GLY A 1 96 ? 27.866 3.084 -4.779 1.00 58.25 96 GLY A C 1
ATOM 750 O O . GLY A 1 96 ? 26.722 3.353 -5.137 1.00 58.25 96 GLY A O 1
ATOM 751 N N . ILE A 1 97 ? 28.362 3.471 -3.596 1.00 45.06 97 ILE A N 1
ATOM 752 C CA . ILE A 1 97 ? 27.575 4.069 -2.501 1.00 45.06 97 ILE A CA 1
ATOM 753 C C . ILE A 1 97 ? 26.901 5.378 -2.951 1.00 45.06 97 ILE A C 1
ATOM 755 O O . ILE A 1 97 ? 27.585 6.365 -3.213 1.00 45.06 97 ILE A O 1
ATOM 759 N N . GLY A 1 98 ? 25.564 5.399 -2.952 1.00 57.06 98 GLY A N 1
ATOM 760 C CA . GLY A 1 98 ? 24.749 6.617 -3.062 1.00 57.06 98 GLY A CA 1
ATOM 761 C C . GLY A 1 98 ? 24.117 6.913 -4.427 1.00 57.06 98 GLY A C 1
ATOM 762 O O . GLY A 1 98 ? 23.310 7.837 -4.503 1.00 57.06 98 GLY A O 1
ATOM 763 N N . ASP A 1 99 ? 24.424 6.142 -5.476 1.00 64.12 99 ASP A N 1
ATOM 764 C CA . ASP A 1 99 ? 23.874 6.347 -6.833 1.00 64.12 99 ASP A CA 1
ATOM 765 C C . ASP A 1 99 ? 22.779 5.332 -7.237 1.00 64.12 99 ASP A C 1
ATOM 767 O O . ASP A 1 99 ? 22.367 5.298 -8.398 1.00 64.12 99 ASP A O 1
ATOM 771 N N . GLY A 1 100 ? 22.264 4.543 -6.287 1.00 73.88 100 GLY A N 1
ATOM 772 C CA . GLY A 1 100 ? 21.198 3.559 -6.508 1.00 73.88 100 GLY A CA 1
ATOM 773 C C . GLY A 1 100 ? 20.189 3.478 -5.360 1.00 73.88 100 GLY A C 1
ATOM 774 O O . GLY A 1 100 ? 20.394 4.040 -4.284 1.00 73.88 100 GLY A O 1
ATOM 775 N N . PHE A 1 101 ? 19.089 2.780 -5.612 1.00 85.88 101 PHE A N 1
ATOM 776 C CA . PHE A 1 101 ? 18.074 2.414 -4.638 1.00 85.88 101 PHE A CA 1
ATOM 777 C C . PHE A 1 101 ? 18.578 1.233 -3.805 1.00 85.88 101 PHE A C 1
ATOM 779 O O . PHE A 1 101 ? 18.969 0.198 -4.358 1.00 85.88 101 PHE A O 1
ATOM 786 N N . ASP A 1 102 ? 18.591 1.413 -2.485 1.00 89.38 102 ASP A N 1
ATOM 787 C CA . ASP A 1 102 ? 19.136 0.432 -1.551 1.00 89.38 102 ASP A CA 1
ATOM 788 C C . ASP A 1 102 ? 18.312 -0.870 -1.591 1.00 89.38 102 ASP A C 1
ATOM 790 O O . ASP A 1 102 ? 17.088 -0.813 -1.412 1.00 89.38 102 ASP A O 1
ATOM 794 N N . PRO A 1 103 ? 18.929 -2.034 -1.873 1.00 89.56 103 PRO A N 1
ATOM 795 C CA . PRO A 1 103 ? 18.224 -3.310 -1.846 1.00 89.56 103 PRO A CA 1
ATOM 796 C C . PRO A 1 103 ? 17.708 -3.685 -0.451 1.00 89.56 103 PRO A C 1
ATOM 798 O O . PRO A 1 103 ? 16.715 -4.405 -0.391 1.00 89.56 103 PRO A O 1
ATOM 801 N N . GLU A 1 104 ? 18.289 -3.162 0.639 1.00 93.56 104 GLU A N 1
ATOM 802 C CA . GLU A 1 104 ? 17.832 -3.448 2.013 1.00 93.56 104 GLU A CA 1
ATOM 803 C C . GLU A 1 104 ? 16.355 -3.066 2.216 1.00 93.56 104 GLU A C 1
ATOM 805 O O . GLU A 1 104 ? 15.625 -3.733 2.938 1.00 93.56 104 GLU A O 1
ATOM 810 N N . HIS A 1 105 ? 15.850 -2.071 1.482 1.00 95.38 105 HIS A N 1
ATOM 811 C CA . HIS A 1 105 ? 14.434 -1.695 1.534 1.00 95.38 105 HIS A CA 1
ATOM 812 C C . HIS A 1 105 ? 13.484 -2.780 1.013 1.00 95.38 105 HIS A C 1
ATOM 814 O O . HIS A 1 105 ? 12.292 -2.758 1.317 1.00 95.38 105 HIS A O 1
ATOM 820 N N . VAL A 1 106 ? 13.967 -3.690 0.163 1.00 96.81 106 VAL A N 1
ATOM 821 C CA . VAL A 1 106 ? 13.190 -4.862 -0.257 1.00 96.81 106 VAL A CA 1
ATOM 822 C C . VAL A 1 106 ? 13.138 -5.871 0.884 1.00 96.81 106 VAL A C 1
ATOM 824 O O . VAL A 1 106 ? 12.060 -6.395 1.157 1.00 96.81 106 VAL A O 1
ATOM 827 N N . ASP A 1 107 ? 14.263 -6.078 1.568 1.00 97.19 107 ASP A N 1
ATOM 828 C CA . ASP A 1 107 ? 14.368 -6.980 2.715 1.00 97.19 107 ASP A CA 1
ATOM 829 C C . ASP A 1 107 ? 13.469 -6.504 3.872 1.00 97.19 107 ASP A C 1
ATOM 831 O O . ASP A 1 107 ? 12.709 -7.304 4.418 1.00 97.19 107 ASP A O 1
ATOM 835 N N . ASP A 1 108 ? 13.446 -5.193 4.155 1.00 97.75 108 ASP A N 1
ATOM 836 C CA . ASP A 1 108 ? 12.541 -4.573 5.139 1.00 97.75 108 ASP A CA 1
ATOM 837 C C . ASP A 1 108 ? 11.066 -4.914 4.844 1.00 97.75 108 ASP A C 1
ATOM 839 O O . ASP A 1 108 ? 10.301 -5.307 5.726 1.00 97.75 108 ASP A O 1
ATOM 843 N N . LEU A 1 109 ? 10.646 -4.801 3.574 1.00 98.44 109 LEU A N 1
ATOM 844 C CA . LEU A 1 109 ? 9.277 -5.136 3.174 1.00 98.44 109 LEU A CA 1
ATOM 845 C C . LEU A 1 109 ? 8.977 -6.628 3.345 1.00 98.44 109 LEU A C 1
ATOM 847 O O . LEU A 1 109 ? 7.847 -6.977 3.691 1.00 98.44 109 LEU A O 1
ATOM 851 N N . GLU A 1 110 ? 9.940 -7.502 3.054 1.00 98.25 110 GLU A N 1
ATOM 852 C CA . GLU A 1 110 ? 9.785 -8.947 3.230 1.00 98.25 110 GLU A CA 1
ATOM 853 C C . GLU A 1 110 ? 9.639 -9.319 4.704 1.00 98.25 110 GLU A C 1
ATOM 855 O O . GLU A 1 110 ? 8.760 -10.116 5.037 1.00 98.25 110 GLU A O 1
ATOM 860 N N . GLU A 1 111 ? 10.423 -8.702 5.588 1.00 98.31 111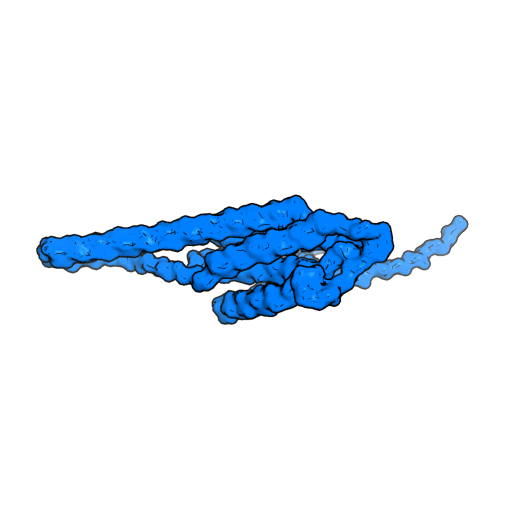 GLU A N 1
ATOM 861 C CA . GLU A 1 111 ? 10.295 -8.870 7.036 1.00 98.31 111 GLU A CA 1
ATOM 862 C C . GLU A 1 111 ? 8.898 -8.455 7.516 1.00 98.31 1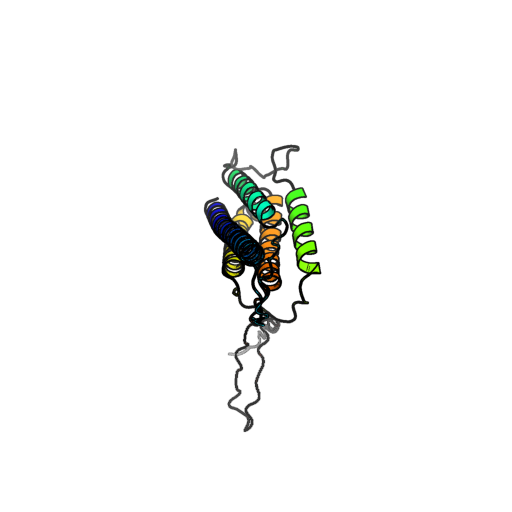11 GLU A C 1
ATOM 864 O O . GLU A 1 111 ? 8.183 -9.274 8.095 1.00 98.31 111 GLU A O 1
ATOM 869 N N . TRP A 1 112 ? 8.439 -7.248 7.169 1.00 98.50 112 TRP A N 1
ATOM 870 C CA . TRP A 1 112 ? 7.113 -6.766 7.583 1.00 98.50 112 TRP A CA 1
ATOM 871 C C . TRP A 1 112 ? 5.968 -7.621 7.023 1.00 98.50 112 TRP A C 1
ATOM 873 O O . TRP A 1 112 ? 4.948 -7.830 7.685 1.00 98.50 112 TRP A O 1
ATOM 883 N N . ILE A 1 113 ? 6.109 -8.125 5.792 1.00 98.50 113 ILE A N 1
ATOM 884 C CA . ILE A 1 113 ? 5.148 -9.065 5.201 1.00 98.50 113 ILE A CA 1
ATOM 885 C C . ILE A 1 113 ? 5.090 -10.354 6.016 1.00 98.50 113 ILE A C 1
ATOM 887 O O . ILE A 1 113 ? 3.988 -10.838 6.287 1.00 98.50 113 ILE A O 1
ATOM 891 N N . ASN A 1 114 ? 6.242 -10.914 6.384 1.00 98.19 114 ASN A N 1
ATOM 892 C CA . ASN A 1 114 ? 6.310 -12.159 7.141 1.00 98.19 114 ASN A CA 1
ATOM 893 C C . ASN A 1 114 ? 5.647 -11.996 8.514 1.00 98.19 114 ASN A C 1
ATOM 895 O O . ASN A 1 114 ? 4.759 -12.783 8.835 1.00 98.19 114 ASN A O 1
ATOM 899 N N . GLU A 1 115 ? 5.971 -10.930 9.251 1.00 97.50 115 GLU A N 1
ATOM 900 C CA . GLU A 1 115 ? 5.376 -10.622 10.561 1.00 97.50 115 GLU A CA 1
ATOM 901 C C . GLU A 1 115 ? 3.842 -10.564 10.507 1.00 97.50 115 GLU A C 1
ATOM 903 O O . GLU A 1 115 ? 3.152 -11.240 11.270 1.00 97.50 115 GLU A O 1
ATOM 908 N N . MET A 1 116 ? 3.281 -9.808 9.557 1.00 97.75 116 MET A N 1
ATOM 909 C CA . MET A 1 116 ? 1.825 -9.719 9.395 1.00 97.75 116 MET A CA 1
ATOM 910 C C . MET A 1 116 ? 1.205 -11.045 8.938 1.00 97.75 116 MET A C 1
ATOM 912 O O . MET A 1 116 ? 0.072 -11.361 9.303 1.00 97.75 116 MET A O 1
ATOM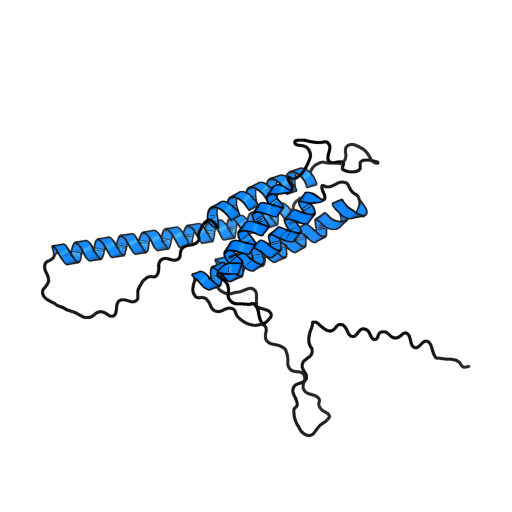 916 N N . THR A 1 117 ? 1.919 -11.818 8.118 1.00 97.12 117 THR A N 1
ATOM 917 C CA . THR A 1 117 ? 1.429 -13.098 7.586 1.00 97.12 117 THR A CA 1
ATOM 918 C C . THR A 1 117 ? 1.339 -14.168 8.670 1.00 97.12 117 THR A C 1
ATOM 920 O O . THR A 1 117 ? 0.411 -14.971 8.628 1.00 97.12 117 THR A O 1
ATOM 923 N N . GLU A 1 118 ? 2.236 -14.163 9.659 1.00 96.69 118 GLU A N 1
ATOM 924 C CA . GLU A 1 118 ? 2.213 -15.112 10.782 1.00 96.69 118 GLU A CA 1
ATOM 925 C C . GLU A 1 118 ? 0.929 -15.027 11.623 1.00 96.69 118 GLU A C 1
ATOM 927 O O . GLU A 1 118 ? 0.479 -16.034 12.175 1.00 96.69 118 GLU A O 1
ATOM 932 N N . GLU A 1 119 ? 0.307 -13.849 11.699 1.00 94.56 119 GLU A N 1
ATOM 933 C CA . GLU A 1 119 ? -0.956 -13.651 12.418 1.00 94.56 119 GLU A CA 1
ATOM 934 C C . GLU A 1 119 ? -2.197 -14.004 11.587 1.00 94.56 119 GLU A C 1
ATOM 936 O O . GLU A 1 119 ? -3.283 -14.209 12.142 1.00 94.56 119 GLU A O 1
ATOM 941 N N . LEU A 1 120 ? -2.062 -14.040 10.260 1.00 95.31 120 LEU A N 1
ATOM 942 C CA . LEU A 1 120 ? -3.187 -14.146 9.343 1.00 95.31 120 LEU A CA 1
ATOM 943 C C . LEU A 1 120 ? -3.661 -15.594 9.159 1.00 95.31 120 LEU A C 1
ATOM 945 O O . LEU A 1 120 ? -2.854 -16.519 9.057 1.00 95.31 120 LEU A O 1
ATOM 949 N N . PRO A 1 121 ? -4.981 -15.814 9.012 1.00 93.50 121 PRO A N 1
ATOM 950 C CA . PRO A 1 121 ? -5.482 -17.095 8.544 1.00 93.50 121 PRO A CA 1
ATOM 951 C C . PRO A 1 121 ? -5.019 -17.370 7.105 1.00 93.50 121 PRO A C 1
ATOM 953 O O . PRO A 1 121 ? -4.880 -16.456 6.277 1.00 93.50 121 PRO A O 1
ATOM 956 N N . GLU A 1 122 ? -4.825 -18.656 6.804 1.00 91.88 122 GLU A N 1
ATOM 957 C CA . GLU A 1 122 ? -4.431 -19.127 5.476 1.00 91.88 122 GLU A CA 1
ATOM 958 C C . GLU A 1 122 ? -5.409 -18.630 4.401 1.00 91.88 122 GLU A C 1
ATOM 960 O O . GLU A 1 122 ? -6.632 -18.706 4.552 1.00 91.88 122 GLU A O 1
ATOM 965 N N . LEU A 1 123 ? -4.862 -18.108 3.301 1.00 90.75 123 LEU A N 1
ATOM 966 C CA . LEU A 1 123 ? -5.654 -17.618 2.180 1.00 90.75 123 LEU A CA 1
ATOM 967 C C . LEU A 1 123 ? -6.095 -18.798 1.308 1.00 90.75 123 LEU A C 1
ATOM 969 O O . LEU A 1 123 ? -5.305 -19.339 0.540 1.00 90.75 123 LEU A O 1
ATOM 973 N N . THR A 1 124 ? -7.365 -19.180 1.416 1.00 85.75 124 THR A N 1
ATOM 974 C CA . THR A 1 124 ? -7.924 -20.339 0.693 1.00 85.75 124 THR A CA 1
ATOM 975 C C . THR A 1 124 ? -8.681 -19.963 -0.583 1.00 85.75 124 THR A C 1
ATOM 977 O O . THR A 1 124 ? -8.944 -20.822 -1.425 1.00 85.75 124 THR A O 1
ATOM 980 N N . SER A 1 125 ? -9.022 -18.685 -0.757 1.00 87.94 125 SER A N 1
ATOM 981 C CA . SER A 1 125 ? -9.809 -18.174 -1.880 1.00 87.94 125 SER A CA 1
ATOM 982 C C . SER A 1 125 ? -9.392 -16.743 -2.245 1.00 87.94 125 SER A C 1
ATOM 984 O O . SER A 1 125 ? -8.699 -16.058 -1.489 1.00 87.94 125 SER A O 1
ATOM 986 N N . PHE A 1 126 ? -9.787 -16.268 -3.431 1.00 90.44 126 PHE A N 1
ATOM 987 C CA . PHE A 1 126 ? -9.600 -14.859 -3.782 1.00 90.44 126 PHE A CA 1
ATOM 988 C C . PHE A 1 126 ? -10.506 -13.977 -2.924 1.00 90.44 126 PHE A C 1
ATOM 990 O O . PHE A 1 126 ? -11.701 -14.241 -2.808 1.00 90.44 126 PHE A O 1
ATOM 997 N N . ILE A 1 127 ? -9.958 -12.882 -2.402 1.00 94.19 127 ILE A N 1
ATOM 998 C CA . ILE A 1 127 ? -10.697 -11.906 -1.596 1.00 94.19 127 ILE A CA 1
ATOM 999 C C . ILE A 1 127 ? -11.008 -10.642 -2.400 1.00 94.19 127 ILE A C 1
ATOM 1001 O O . ILE A 1 127 ? -10.217 -10.187 -3.233 1.00 94.19 127 ILE A O 1
ATOM 1005 N N . LEU A 1 128 ? -12.173 -10.054 -2.148 1.00 95.50 128 LEU A N 1
ATOM 1006 C CA . LEU A 1 128 ? -12.542 -8.756 -2.694 1.00 95.50 128 LEU A CA 1
ATOM 1007 C C . LEU A 1 128 ? -11.764 -7.641 -1.976 1.00 95.50 128 LEU A C 1
ATOM 1009 O O . LEU A 1 128 ? -11.624 -7.691 -0.755 1.00 95.50 128 LEU A O 1
ATOM 1013 N N . PRO A 1 129 ? -11.303 -6.601 -2.699 1.00 96.38 129 PRO A N 1
ATOM 1014 C CA . PRO A 1 129 ? -10.535 -5.504 -2.119 1.00 96.38 129 PRO A CA 1
ATOM 1015 C C . PRO A 1 129 ? -11.436 -4.559 -1.305 1.00 96.38 129 PRO A C 1
ATOM 1017 O O . PRO A 1 129 ? -11.858 -3.505 -1.784 1.00 96.38 129 PRO A O 1
ATOM 1020 N N . THR A 1 130 ? -11.787 -4.964 -0.088 1.00 95.38 130 THR A N 1
ATOM 1021 C CA . THR A 1 130 ? -12.754 -4.277 0.778 1.00 95.38 130 THR A CA 1
ATOM 1022 C C . THR A 1 130 ? -12.500 -4.587 2.261 1.00 95.38 130 THR A C 1
ATOM 1024 O O . THR A 1 130 ? -11.420 -5.047 2.622 1.00 95.38 130 THR A O 1
ATOM 1027 N N . GLY A 1 131 ? -13.474 -4.292 3.122 1.00 94.31 131 GLY A N 1
ATOM 1028 C CA . GLY A 1 131 ? -13.390 -4.428 4.572 1.00 94.31 131 GLY A CA 1
ATOM 1029 C C . GLY A 1 131 ? -13.378 -3.057 5.233 1.00 94.31 131 GLY A C 1
ATOM 1030 O O . GLY A 1 131 ? -14.258 -2.229 4.969 1.00 94.31 131 GLY A O 1
ATOM 1031 N N . SER A 1 132 ? -12.393 -2.793 6.084 1.00 95.69 132 SER A N 1
ATOM 1032 C CA . SER A 1 132 ? -12.262 -1.485 6.713 1.00 95.69 132 SER A CA 1
ATOM 1033 C C . SER A 1 132 ? -11.849 -0.392 5.728 1.00 95.69 132 SER A C 1
ATOM 1035 O O . SER A 1 132 ? -11.341 -0.647 4.635 1.00 95.69 132 SER A O 1
ATOM 1037 N N . ILE A 1 133 ? -12.049 0.869 6.123 1.00 96.56 133 ILE A N 1
ATOM 1038 C CA . ILE A 1 133 ? -11.666 2.021 5.292 1.00 96.56 133 ILE A CA 1
ATOM 1039 C C . ILE A 1 133 ? -10.155 2.012 5.021 1.00 96.56 133 ILE A C 1
ATOM 1041 O O . ILE A 1 133 ? -9.743 2.286 3.896 1.00 96.56 133 ILE A O 1
ATOM 1045 N N . ILE A 1 134 ? -9.342 1.675 6.029 1.00 97.44 134 ILE A N 1
ATOM 1046 C CA . ILE A 1 134 ? -7.880 1.622 5.899 1.00 97.44 134 ILE A CA 1
ATOM 1047 C C . ILE A 1 134 ? -7.491 0.472 4.963 1.00 97.44 134 ILE A C 1
ATOM 1049 O O . ILE A 1 134 ? -6.741 0.699 4.016 1.00 97.44 134 ILE A O 1
ATOM 1053 N N . ALA A 1 135 ? -8.059 -0.727 5.147 1.00 97.88 135 ALA A N 1
ATOM 1054 C CA . ALA A 1 135 ? -7.801 -1.874 4.273 1.00 97.88 135 ALA A CA 1
ATOM 1055 C C . ALA A 1 135 ? -8.189 -1.590 2.812 1.00 97.88 135 ALA A C 1
ATOM 1057 O O . ALA A 1 135 ? -7.415 -1.839 1.888 1.00 97.88 135 ALA A O 1
ATOM 1058 N N . ALA A 1 136 ? -9.356 -0.984 2.581 1.00 98.06 136 ALA A N 1
ATOM 1059 C CA . ALA A 1 136 ? -9.787 -0.593 1.242 1.00 98.06 136 ALA A CA 1
ATOM 1060 C C . ALA A 1 136 ? -8.831 0.432 0.600 1.00 98.06 136 ALA A C 1
ATOM 1062 O O . ALA A 1 136 ? -8.513 0.323 -0.584 1.00 98.06 136 ALA A O 1
ATOM 1063 N N . GLN A 1 137 ? -8.334 1.407 1.368 1.00 98.38 137 GLN A N 1
ATOM 1064 C CA . GLN A 1 137 ? -7.346 2.380 0.889 1.00 98.38 137 GLN A CA 1
ATOM 1065 C C . GLN A 1 137 ? -6.001 1.725 0.551 1.00 98.38 137 GLN A C 1
ATOM 1067 O O . GLN A 1 137 ? -5.410 2.056 -0.477 1.00 98.38 137 GLN A O 1
ATOM 1072 N N . LEU A 1 138 ? -5.542 0.764 1.355 1.00 98.56 138 LEU A N 1
ATOM 1073 C CA . LEU A 1 138 ? -4.333 -0.012 1.070 1.00 98.56 138 LEU A CA 1
ATOM 1074 C C . LEU A 1 138 ? -4.500 -0.876 -0.190 1.00 98.56 138 LEU A C 1
ATOM 1076 O O . LEU A 1 138 ? -3.604 -0.918 -1.032 1.00 98.56 138 LEU A O 1
ATOM 1080 N N . HIS A 1 139 ? -5.677 -1.462 -0.424 1.00 98.50 139 HIS A N 1
ATOM 1081 C CA . HIS A 1 139 ? -5.971 -2.125 -1.694 1.00 98.50 139 HIS A CA 1
ATOM 1082 C C . HIS A 1 139 ? -5.967 -1.166 -2.893 1.00 98.50 139 HIS A C 1
ATOM 1084 O O . HIS A 1 139 ? -5.524 -1.551 -3.979 1.00 98.50 139 HIS A O 1
ATOM 1090 N N . VAL A 1 140 ? -6.414 0.083 -2.729 1.00 98.62 140 VAL A N 1
ATOM 1091 C CA . VAL A 1 140 ? -6.257 1.106 -3.774 1.00 98.62 140 VAL A CA 1
ATOM 1092 C C . VAL A 1 140 ? -4.771 1.376 -4.013 1.00 98.62 140 VAL A C 1
ATOM 1094 O O . VAL A 1 140 ? -4.326 1.258 -5.157 1.00 98.62 140 VAL A O 1
ATOM 1097 N N . ALA A 1 141 ? -3.987 1.635 -2.960 1.00 98.62 141 ALA A N 1
ATOM 1098 C CA . ALA A 1 141 ? -2.540 1.844 -3.054 1.00 98.62 141 ALA A CA 1
ATOM 1099 C C . ALA A 1 141 ? -1.842 0.678 -3.775 1.00 98.62 141 ALA A C 1
ATOM 1101 O O . ALA A 1 141 ? -1.067 0.909 -4.700 1.00 98.62 141 ALA A O 1
ATOM 1102 N N . ARG A 1 142 ? -2.219 -0.572 -3.480 1.00 98.69 142 ARG A N 1
ATOM 1103 C CA . ARG A 1 142 ? -1.765 -1.776 -4.196 1.00 98.69 142 ARG A CA 1
ATOM 1104 C C . ARG A 1 142 ? -1.955 -1.670 -5.710 1.00 98.69 142 ARG A C 1
ATOM 1106 O O . ARG A 1 142 ? -1.024 -1.902 -6.479 1.00 98.69 142 ARG A O 1
ATOM 1113 N N . THR A 1 143 ? -3.149 -1.295 -6.169 1.00 98.50 143 THR A N 1
ATOM 1114 C CA . THR A 1 143 ? -3.429 -1.187 -7.613 1.00 98.50 143 THR A CA 1
ATOM 1115 C C . THR A 1 143 ? -2.674 -0.037 -8.282 1.00 98.50 143 THR A C 1
ATOM 1117 O O . THR A 1 143 ? -2.226 -0.175 -9.425 1.00 98.50 143 THR A O 1
ATOM 1120 N N . VAL A 1 144 ? -2.487 1.083 -7.575 1.00 98.62 144 VAL A N 1
ATOM 1121 C CA . VAL A 1 144 ? -1.683 2.215 -8.057 1.00 98.62 144 VAL A CA 1
ATOM 1122 C C . VAL A 1 144 ? -0.202 1.843 -8.098 1.00 98.62 144 VAL A C 1
ATOM 1124 O O . VAL A 1 144 ? 0.474 2.182 -9.065 1.00 98.62 144 VAL A O 1
ATOM 1127 N N . CYS A 1 145 ? 0.279 1.060 -7.134 1.00 98.69 145 CYS A N 1
ATOM 1128 C CA . CYS A 1 145 ? 1.634 0.524 -7.095 1.00 98.69 145 CYS A CA 1
ATOM 1129 C C . CYS A 1 145 ? 1.917 -0.385 -8.291 1.00 98.69 145 CYS A C 1
ATOM 1131 O O . CYS A 1 145 ? 2.830 -0.098 -9.060 1.00 98.69 145 CYS A O 1
ATOM 1133 N N . ARG A 1 146 ? 1.045 -1.362 -8.573 1.00 98.50 146 ARG A N 1
ATOM 1134 C CA . ARG A 1 146 ? 1.137 -2.194 -9.790 1.00 98.50 146 ARG A CA 1
ATOM 1135 C C . ARG A 1 146 ? 1.077 -1.356 -11.078 1.00 98.50 146 ARG A C 1
ATOM 1137 O O . ARG A 1 146 ? 1.659 -1.717 -12.098 1.00 98.50 146 ARG A O 1
ATOM 1144 N N . ARG A 1 147 ? 0.364 -0.221 -11.078 1.00 98.44 147 ARG A N 1
ATOM 1145 C CA . ARG A 1 147 ? 0.345 0.717 -12.218 1.00 98.44 147 ARG A CA 1
ATOM 1146 C C . ARG A 1 147 ? 1.646 1.517 -12.339 1.00 98.44 147 ARG A C 1
ATOM 1148 O O . ARG A 1 147 ? 2.072 1.768 -13.465 1.00 98.44 147 ARG A O 1
ATOM 1155 N N . ALA A 1 148 ? 2.258 1.919 -11.227 1.00 97.56 148 ALA A N 1
ATOM 1156 C CA . ALA A 1 148 ? 3.573 2.553 -11.205 1.00 97.56 148 ALA A CA 1
ATOM 1157 C C . ALA A 1 148 ? 4.651 1.584 -11.708 1.00 97.56 148 ALA A C 1
ATOM 1159 O O . ALA A 1 148 ? 5.419 1.946 -12.594 1.00 97.56 148 ALA A O 1
ATOM 1160 N N . GLU A 1 149 ? 4.622 0.341 -11.227 1.00 97.62 149 GLU A N 1
ATOM 1161 C CA . GLU A 1 149 ? 5.486 -0.762 -11.651 1.00 97.62 149 GLU A CA 1
ATOM 1162 C C . GLU A 1 149 ? 5.422 -0.973 -13.167 1.00 97.62 149 GLU A C 1
ATOM 1164 O O . GLU A 1 149 ? 6.440 -0.841 -13.837 1.00 97.62 149 GLU A O 1
ATOM 1169 N N . ARG A 1 150 ? 4.227 -1.164 -13.750 1.00 97.75 150 ARG A N 1
ATOM 1170 C CA . ARG A 1 150 ? 4.067 -1.324 -15.212 1.00 97.75 150 ARG A CA 1
ATOM 1171 C C . ARG A 1 150 ? 4.656 -0.173 -16.030 1.00 97.75 150 ARG A C 1
ATOM 1173 O O . ARG A 1 150 ? 5.076 -0.385 -17.161 1.00 97.75 150 ARG A O 1
ATOM 1180 N N . LYS A 1 151 ? 4.664 1.049 -15.488 1.00 96.25 151 LYS A N 1
ATOM 1181 C CA . LYS A 1 151 ? 5.291 2.208 -16.142 1.00 96.25 151 LYS A CA 1
ATOM 1182 C C . LYS A 1 151 ? 6.805 2.255 -15.953 1.00 96.25 151 LYS A C 1
ATOM 1184 O O . LYS A 1 151 ? 7.477 2.879 -16.767 1.00 96.25 151 LYS A O 1
ATOM 1189 N N . LEU A 1 152 ? 7.322 1.653 -14.885 1.00 94.81 152 LEU A N 1
ATOM 1190 C CA . LEU A 1 152 ? 8.748 1.583 -14.591 1.00 94.81 152 LEU A CA 1
ATOM 1191 C C . LEU A 1 152 ? 9.437 0.451 -15.365 1.00 94.81 152 LEU A C 1
ATOM 1193 O O . LEU A 1 152 ? 10.566 0.640 -15.803 1.00 94.81 152 LEU A O 1
ATOM 1197 N N . VAL A 1 153 ? 8.746 -0.672 -15.598 1.00 96.19 153 VAL A N 1
ATOM 1198 C CA . VAL A 1 153 ? 9.253 -1.832 -16.358 1.00 96.19 153 VAL A CA 1
ATOM 1199 C C . VAL A 1 153 ? 9.986 -1.443 -17.651 1.00 96.19 153 VAL A C 1
ATOM 1201 O O . VAL A 1 153 ? 11.159 -1.788 -17.749 1.00 96.19 153 VAL A O 1
ATOM 1204 N N . PRO A 1 154 ? 9.403 -0.692 -18.610 1.00 94.56 154 PRO A N 1
ATOM 1205 C CA . PRO A 1 154 ? 10.114 -0.368 -19.851 1.00 94.56 154 PRO A CA 1
ATOM 1206 C C . PRO A 1 154 ? 11.355 0.509 -19.623 1.00 94.56 154 PRO A C 1
ATOM 1208 O O . PRO A 1 154 ? 12.338 0.407 -20.350 1.00 94.56 154 PRO A O 1
ATOM 1211 N N . LEU A 1 155 ? 11.359 1.353 -18.584 1.00 91.75 155 LEU A N 1
ATOM 1212 C CA . LEU A 1 155 ? 12.514 2.197 -18.256 1.00 91.75 155 LEU A CA 1
ATOM 1213 C C . LEU A 1 155 ? 13.699 1.376 -17.727 1.00 91.75 155 LEU A C 1
ATOM 1215 O O . LEU A 1 155 ? 14.850 1.752 -17.940 1.00 91.75 155 LEU A O 1
ATOM 1219 N N . VAL A 1 156 ? 13.415 0.268 -17.042 1.00 91.44 156 VAL A N 1
ATOM 1220 C CA . VAL A 1 156 ? 14.416 -0.617 -16.433 1.00 91.44 156 VAL A CA 1
ATOM 1221 C C . VAL A 1 156 ? 14.838 -1.731 -17.391 1.00 91.44 156 VAL A C 1
ATOM 1223 O O . VAL A 1 156 ? 16.027 -1.972 -17.557 1.00 91.44 156 VAL A O 1
ATOM 1226 N N . VAL A 1 157 ? 13.883 -2.410 -18.027 1.00 91.25 157 VAL A N 1
ATOM 1227 C CA . VAL A 1 157 ? 14.139 -3.613 -18.833 1.00 91.25 157 VAL A CA 1
ATOM 1228 C C . VAL A 1 157 ? 14.538 -3.256 -20.262 1.00 91.25 157 VAL A C 1
ATOM 1230 O O . VAL A 1 157 ? 15.559 -3.741 -20.746 1.00 91.25 157 VAL A O 1
ATOM 1233 N N . ASP A 1 158 ? 13.770 -2.385 -20.922 1.00 89.88 158 ASP A N 1
ATOM 1234 C CA . ASP A 1 158 ? 13.977 -2.086 -22.345 1.00 89.88 158 ASP A CA 1
ATOM 1235 C C . ASP A 1 158 ? 15.032 -0.993 -22.535 1.00 89.88 158 ASP A C 1
ATOM 1237 O O . ASP A 1 158 ? 15.925 -1.107 -23.372 1.00 89.88 158 ASP A O 1
ATOM 1241 N N . HIS A 1 159 ? 14.934 0.077 -21.742 1.00 86.88 159 HIS A N 1
ATOM 1242 C CA . HIS A 1 159 ? 15.814 1.239 -21.857 1.00 86.88 159 HIS A CA 1
ATOM 1243 C C . HIS A 1 159 ? 17.024 1.189 -20.924 1.00 86.88 159 HIS A C 1
ATOM 1245 O O . HIS A 1 159 ? 17.993 1.893 -21.184 1.00 86.88 159 HIS A O 1
ATOM 1251 N N . LYS A 1 160 ? 16.977 0.389 -19.848 1.00 88.25 160 LYS A N 1
ATOM 1252 C CA . LYS A 1 160 ? 18.042 0.287 -18.834 1.00 88.25 160 LYS A CA 1
ATOM 1253 C C . LYS A 1 160 ? 18.518 1.636 -18.289 1.00 88.25 160 LYS A C 1
ATOM 1255 O O . LYS A 1 160 ? 19.679 1.791 -17.939 1.00 88.25 160 LYS A O 1
ATOM 1260 N N . ILE A 1 161 ? 17.635 2.627 -18.214 1.00 88.31 161 ILE A N 1
ATOM 1261 C CA . ILE A 1 161 ? 17.964 3.984 -17.741 1.00 88.31 161 ILE A CA 1
ATOM 1262 C C . ILE A 1 161 ? 17.566 4.212 -16.280 1.00 88.31 161 ILE A C 1
ATOM 1264 O O . ILE A 1 161 ? 17.781 5.294 -15.742 1.00 88.31 161 ILE A O 1
ATOM 1268 N N . CYS A 1 162 ? 16.940 3.222 -15.645 1.00 88.12 162 CYS A N 1
ATOM 1269 C CA . CYS A 1 162 ? 16.482 3.273 -14.261 1.00 88.12 162 CYS A CA 1
ATOM 1270 C C . CYS A 1 162 ? 16.999 2.068 -13.478 1.00 88.12 162 CYS A C 1
ATOM 1272 O O . CYS A 1 162 ? 17.259 1.009 -14.048 1.00 88.12 162 CYS A O 1
ATOM 1274 N N . ASP A 1 163 ? 17.091 2.238 -12.163 1.00 89.12 163 ASP A N 1
ATOM 1275 C CA . ASP A 1 163 ? 17.598 1.219 -11.252 1.00 89.12 163 ASP A CA 1
ATOM 1276 C C . ASP A 1 163 ? 16.656 -0.005 -11.157 1.00 89.12 163 ASP A C 1
ATOM 1278 O O . ASP A 1 163 ? 15.480 0.155 -10.798 1.00 89.12 163 ASP A O 1
ATOM 1282 N N . PRO A 1 164 ? 17.146 -1.233 -11.420 1.00 91.56 164 PRO A N 1
ATOM 1283 C CA . PRO A 1 164 ? 16.392 -2.467 -11.206 1.00 91.56 164 PRO A CA 1
ATOM 1284 C C . PRO A 1 164 ? 15.897 -2.684 -9.771 1.00 91.56 164 PRO A C 1
ATOM 1286 O O . PRO A 1 164 ? 14.837 -3.284 -9.589 1.00 91.56 164 PRO A O 1
ATOM 1289 N N . ASN A 1 165 ? 16.605 -2.189 -8.755 1.00 92.44 165 ASN A N 1
ATOM 1290 C CA . ASN A 1 165 ? 16.198 -2.328 -7.355 1.00 92.44 165 ASN A CA 1
ATOM 1291 C C . ASN A 1 165 ? 14.918 -1.537 -7.064 1.00 92.44 165 ASN A C 1
ATOM 1293 O O . ASN A 1 165 ? 14.047 -2.011 -6.341 1.00 92.44 165 ASN A O 1
ATOM 1297 N N . SER A 1 166 ? 14.731 -0.377 -7.708 1.00 93.50 166 SER A N 1
ATOM 1298 C CA . SER A 1 166 ? 13.471 0.378 -7.610 1.00 93.50 166 SER A CA 1
ATOM 1299 C C . SER A 1 166 ? 12.282 -0.410 -8.170 1.00 93.50 166 SER A C 1
ATOM 1301 O O . SER A 1 166 ? 11.167 -0.307 -7.659 1.00 93.50 166 SER A O 1
ATOM 1303 N N . LEU A 1 167 ? 12.502 -1.204 -9.225 1.00 95.38 167 LEU A N 1
ATOM 1304 C CA . LEU A 1 167 ? 11.464 -2.064 -9.792 1.00 95.38 167 LEU A CA 1
ATOM 1305 C C . LEU A 1 167 ? 11.137 -3.235 -8.859 1.00 95.38 167 LEU A C 1
ATOM 1307 O O . LEU A 1 167 ? 9.957 -3.491 -8.617 1.00 95.38 167 LEU A O 1
ATOM 1311 N N . GLN A 1 168 ? 12.158 -3.892 -8.302 1.00 96.19 168 GLN A N 1
ATOM 1312 C CA . GLN A 1 168 ? 11.984 -4.956 -7.305 1.00 96.19 168 GLN A CA 1
ATOM 1313 C C . GLN A 1 168 ? 11.237 -4.446 -6.069 1.00 96.19 168 GLN A C 1
ATOM 1315 O O . GLN A 1 168 ? 10.289 -5.083 -5.618 1.00 96.19 168 GLN A O 1
ATOM 1320 N N . TYR A 1 169 ? 11.568 -3.243 -5.596 1.00 97.69 169 TYR A N 1
ATOM 1321 C CA . TYR A 1 169 ? 10.868 -2.606 -4.487 1.00 97.69 169 TYR A CA 1
ATOM 1322 C C . TYR A 1 169 ? 9.380 -2.389 -4.776 1.00 97.69 169 TYR A C 1
ATOM 1324 O O . TYR A 1 169 ? 8.548 -2.785 -3.971 1.00 97.69 169 TYR A O 1
ATOM 1332 N N . LEU A 1 170 ? 8.994 -1.838 -5.936 1.00 97.88 170 LEU A N 1
ATOM 1333 C CA . LEU A 1 170 ? 7.568 -1.692 -6.284 1.00 97.88 170 LEU A CA 1
ATOM 1334 C C . LEU A 1 170 ? 6.852 -3.049 -6.446 1.00 97.88 170 LEU A C 1
ATOM 1336 O O . LEU A 1 170 ? 5.655 -3.171 -6.149 1.00 97.88 170 LEU A O 1
ATOM 1340 N N . ASN A 1 171 ? 7.569 -4.076 -6.904 1.00 97.88 171 ASN A N 1
ATOM 1341 C CA . ASN A 1 171 ? 7.049 -5.436 -6.979 1.00 97.88 171 ASN A CA 1
ATOM 1342 C C . ASN A 1 171 ? 6.828 -6.051 -5.584 1.00 97.88 171 ASN A C 1
ATOM 1344 O O . ASN A 1 171 ? 5.786 -6.651 -5.337 1.00 97.88 171 ASN A O 1
ATOM 1348 N N . ARG A 1 172 ? 7.714 -5.821 -4.618 1.00 98.50 172 ARG A N 1
ATOM 1349 C CA . ARG A 1 172 ? 7.472 -6.279 -3.246 1.00 98.50 172 ARG A CA 1
ATOM 1350 C C . ARG A 1 172 ? 6.443 -5.412 -2.512 1.00 98.50 172 ARG A C 1
ATOM 1352 O O . ARG A 1 172 ? 5.585 -5.920 -1.795 1.00 98.50 172 ARG A O 1
ATOM 1359 N N . LEU A 1 173 ? 6.436 -4.106 -2.767 1.00 98.75 173 LEU A N 1
ATOM 1360 C CA . LEU A 1 173 ? 5.599 -3.129 -2.070 1.00 98.75 173 LEU A CA 1
ATOM 1361 C C . LEU A 1 173 ? 4.097 -3.359 -2.269 1.00 98.75 173 LEU A C 1
ATOM 1363 O O . LEU A 1 173 ? 3.311 -3.149 -1.347 1.00 98.75 173 LEU A O 1
ATOM 1367 N N . SER A 1 174 ? 3.645 -3.794 -3.449 1.00 98.62 174 SER A N 1
ATOM 1368 C CA . SER A 1 174 ? 2.217 -4.113 -3.570 1.00 98.62 174 SER A CA 1
ATOM 1369 C C . SER A 1 174 ? 1.831 -5.444 -2.918 1.00 98.62 174 SER A C 1
ATOM 1371 O O . SER A 1 174 ? 0.669 -5.602 -2.543 1.00 98.62 174 SER A O 1
ATOM 1373 N N . ASP A 1 175 ? 2.774 -6.362 -2.708 1.00 98.56 175 ASP A N 1
ATOM 1374 C CA . ASP A 1 175 ? 2.507 -7.544 -1.885 1.00 98.56 175 ASP A CA 1
ATOM 1375 C C . ASP A 1 175 ? 2.356 -7.122 -0.421 1.00 98.56 175 ASP A C 1
ATOM 1377 O O . ASP A 1 175 ? 1.382 -7.510 0.224 1.00 98.56 175 ASP A O 1
ATOM 1381 N N . PHE A 1 176 ? 3.211 -6.204 0.051 1.00 98.81 176 PHE A N 1
ATOM 1382 C CA . PHE A 1 176 ? 3.047 -5.549 1.352 1.00 98.81 176 PHE A CA 1
ATOM 1383 C C . PHE A 1 176 ? 1.661 -4.914 1.481 1.00 98.81 176 PHE A C 1
ATOM 1385 O O . PHE A 1 176 ? 0.943 -5.203 2.433 1.00 98.81 176 PHE A O 1
ATOM 1392 N N . PHE A 1 177 ? 1.211 -4.118 0.501 1.00 98.81 177 PHE A N 1
ATOM 1393 C CA . PHE A 1 177 ? -0.130 -3.529 0.570 1.00 98.81 177 PHE A CA 1
ATOM 1394 C C . PHE A 1 177 ? -1.244 -4.575 0.587 1.00 98.81 177 PHE A C 1
ATOM 1396 O O . PHE A 1 177 ? -2.272 -4.348 1.223 1.00 98.81 177 PHE A O 1
ATOM 1403 N N . PHE A 1 178 ? -1.081 -5.706 -0.101 1.00 98.50 178 PHE A N 1
ATOM 1404 C CA . PHE A 1 178 ? -2.046 -6.800 -0.035 1.00 98.50 178 PHE A CA 1
ATOM 1405 C C . PHE A 1 178 ? -2.112 -7.395 1.375 1.00 98.50 178 PHE A C 1
ATOM 1407 O O . PHE A 1 178 ? -3.196 -7.437 1.955 1.00 98.50 178 PHE A O 1
ATOM 1414 N N . VAL A 1 179 ? -0.967 -7.782 1.938 1.00 98.44 179 VAL A N 1
ATOM 1415 C CA . VAL A 1 179 ? -0.872 -8.400 3.267 1.00 98.44 179 VAL A CA 1
ATOM 1416 C C . VAL A 1 179 ? -1.311 -7.429 4.364 1.00 98.4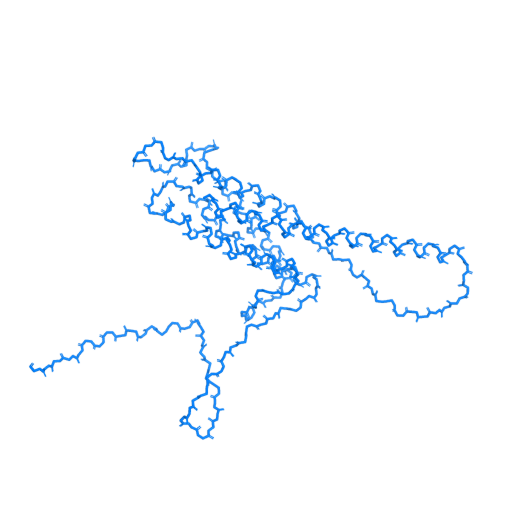4 179 VAL A C 1
ATOM 1418 O O . VAL A 1 179 ? -2.160 -7.785 5.175 1.00 98.44 179 VAL A O 1
ATOM 1421 N N . ALA A 1 180 ? -0.864 -6.173 4.323 1.00 98.50 180 ALA A N 1
ATOM 1422 C CA . ALA A 1 180 ? -1.281 -5.135 5.264 1.00 98.50 180 ALA A CA 1
ATOM 1423 C C . ALA A 1 180 ? -2.794 -4.872 5.217 1.00 98.50 180 ALA A C 1
ATOM 1425 O O . ALA A 1 180 ? -3.418 -4.665 6.255 1.00 98.50 180 ALA A O 1
ATOM 1426 N N . SER A 1 181 ? -3.419 -4.922 4.033 1.00 98.25 181 SER A N 1
ATOM 1427 C CA . SER A 1 181 ? -4.883 -4.788 3.924 1.00 98.25 181 SER A CA 1
ATOM 1428 C C . SER A 1 181 ? -5.608 -5.920 4.660 1.00 98.25 181 SER A C 1
ATOM 1430 O O . SER A 1 181 ? -6.571 -5.664 5.384 1.00 98.25 181 SER A O 1
ATOM 1432 N N . ARG A 1 182 ? -5.131 -7.162 4.499 1.00 97.94 182 ARG A N 1
ATOM 1433 C CA . ARG A 1 182 ? -5.675 -8.343 5.186 1.00 97.94 182 ARG A CA 1
ATOM 1434 C C . ARG A 1 182 ? -5.473 -8.252 6.692 1.00 97.94 182 ARG A C 1
ATOM 1436 O O . ARG A 1 182 ? -6.418 -8.434 7.455 1.00 97.94 182 ARG A O 1
ATOM 1443 N N . TRP A 1 183 ? -4.259 -7.908 7.111 1.00 98.00 183 TRP A N 1
ATOM 1444 C CA . TRP A 1 183 ? -3.894 -7.782 8.517 1.00 98.00 183 TRP A CA 1
ATOM 1445 C C . TRP A 1 183 ? -4.736 -6.724 9.233 1.00 98.00 183 TRP A C 1
ATOM 1447 O O . TRP A 1 183 ? -5.300 -7.001 10.289 1.00 98.00 183 TRP A O 1
ATOM 1457 N N . ILE A 1 184 ? -4.955 -5.564 8.604 1.00 97.62 184 ILE A N 1
ATOM 1458 C CA . ILE A 1 184 ? -5.864 -4.533 9.120 1.00 97.62 184 ILE A CA 1
ATOM 1459 C C . ILE A 1 184 ? -7.289 -5.070 9.299 1.00 97.62 184 ILE A C 1
ATOM 1461 O O . ILE A 1 184 ? -7.898 -4.839 10.341 1.00 97.62 184 ILE A O 1
ATOM 1465 N N . ASN A 1 185 ? -7.839 -5.785 8.313 1.00 96.81 185 ASN A N 1
ATOM 1466 C CA . ASN A 1 185 ? -9.168 -6.383 8.460 1.00 96.81 185 ASN A CA 1
ATOM 1467 C C . ASN A 1 185 ? -9.208 -7.371 9.633 1.00 96.81 185 ASN A C 1
ATOM 1469 O O . ASN A 1 185 ? -10.136 -7.319 10.439 1.00 96.81 185 ASN A O 1
ATOM 1473 N N . TYR A 1 186 ? -8.174 -8.198 9.780 1.00 96.31 186 TYR A N 1
ATOM 1474 C CA . TYR A 1 186 ? -8.061 -9.177 10.856 1.00 96.31 186 TYR A CA 1
ATOM 1475 C C . TYR A 1 186 ? -8.053 -8.528 12.252 1.00 96.31 186 TYR A C 1
ATOM 1477 O O . TYR A 1 186 ? -8.910 -8.844 13.084 1.00 96.31 186 TYR A O 1
ATOM 1485 N N . ILE A 1 187 ? -7.168 -7.556 12.504 1.00 95.62 187 ILE A N 1
ATOM 1486 C CA . ILE A 1 187 ? -7.082 -6.880 13.814 1.00 95.62 187 ILE A CA 1
ATOM 1487 C C . ILE A 1 187 ? -8.310 -6.004 14.111 1.00 95.62 187 ILE A C 1
ATOM 1489 O O . ILE A 1 187 ? -8.687 -5.823 15.273 1.00 95.62 187 ILE A O 1
ATOM 1493 N N . GLU A 1 188 ? -8.976 -5.481 13.074 1.00 94.75 188 GLU A N 1
ATOM 1494 C CA . GLU A 1 188 ? -10.233 -4.732 13.198 1.00 94.75 188 GLU A CA 1
ATOM 1495 C C . GLU A 1 188 ? -11.485 -5.628 13.234 1.00 94.75 188 GLU A C 1
ATOM 1497 O O . GLU A 1 188 ? -12.610 -5.114 13.290 1.00 94.75 188 GLU A O 1
ATOM 1502 N N . GLN A 1 189 ? -11.307 -6.955 13.244 1.00 94.44 189 GLN A N 1
ATOM 1503 C CA . GLN A 1 189 ? -12.382 -7.953 13.278 1.00 94.44 189 GLN A CA 1
ATOM 1504 C C . GLN A 1 189 ? -13.402 -7.748 12.146 1.00 94.44 189 GLN A C 1
ATOM 1506 O O . GLN A 1 189 ? -14.614 -7.811 12.359 1.00 94.44 189 GLN A O 1
ATOM 1511 N N . GLN A 1 190 ? -12.904 -7.421 10.954 1.00 93.44 190 GLN A N 1
ATOM 1512 C CA . GLN A 1 190 ? -13.675 -7.343 9.720 1.00 93.44 190 GLN A CA 1
ATOM 1513 C C . GLN A 1 190 ? -13.466 -8.626 8.920 1.00 93.44 190 GLN A C 1
ATOM 1515 O O . GLN A 1 190 ? -12.332 -8.993 8.619 1.00 93.44 190 GLN A O 1
ATOM 1520 N N . ASP A 1 191 ? -14.562 -9.287 8.557 1.00 90.88 191 ASP A N 1
ATOM 1521 C CA . ASP A 1 191 ? -14.502 -10.505 7.752 1.00 90.88 191 ASP A CA 1
ATOM 1522 C C . ASP A 1 191 ? -14.009 -10.196 6.329 1.00 90.88 191 ASP A C 1
ATOM 1524 O O . ASP A 1 191 ? -14.456 -9.238 5.685 1.00 90.88 191 ASP A O 1
ATOM 1528 N N . GLU A 1 192 ? -13.105 -11.033 5.816 1.00 92.19 192 GLU A N 1
ATOM 1529 C CA . GLU A 1 192 ? -12.707 -10.991 4.410 1.00 92.19 192 GLU A CA 1
ATOM 1530 C C . GLU A 1 192 ? -13.871 -11.477 3.535 1.00 92.19 192 GLU A C 1
ATOM 1532 O O . GLU A 1 192 ? -14.494 -12.506 3.800 1.00 92.19 192 GLU A O 1
ATOM 1537 N N . ILE A 1 193 ? -14.186 -10.724 2.477 1.00 91.75 193 ILE A N 1
ATOM 1538 C CA . ILE A 1 193 ? -15.270 -11.087 1.560 1.00 91.75 193 ILE A CA 1
ATOM 1539 C C . ILE A 1 193 ? -14.683 -11.882 0.403 1.00 91.75 193 ILE A C 1
ATOM 1541 O O . ILE A 1 193 ? -13.964 -11.330 -0.429 1.00 91.75 193 ILE A O 1
ATOM 1545 N N . GLU A 1 194 ? -15.030 -13.160 0.320 1.00 91.69 194 GLU A N 1
ATOM 1546 C CA . GLU A 1 194 ? -14.597 -14.023 -0.776 1.00 91.69 194 GLU A CA 1
ATOM 1547 C C . GLU A 1 194 ? -15.202 -13.590 -2.120 1.00 91.69 194 GLU A C 1
ATOM 1549 O O . GLU A 1 194 ? -16.360 -13.161 -2.228 1.00 91.69 194 GLU A O 1
ATOM 1554 N N . TYR A 1 195 ? -14.407 -13.724 -3.176 1.00 89.62 195 TYR A N 1
ATOM 1555 C CA . TYR A 1 195 ? -14.857 -13.540 -4.544 1.00 89.62 195 TYR A CA 1
ATOM 1556 C C . TYR A 1 195 ? -15.900 -14.604 -4.900 1.00 89.62 195 TYR A C 1
ATOM 1558 O O . TYR A 1 195 ? -15.669 -15.807 -4.786 1.00 89.62 195 TYR A O 1
ATOM 1566 N N . ARG A 1 196 ? -17.064 -14.154 -5.377 1.00 86.06 196 ARG A N 1
ATOM 1567 C CA . ARG A 1 196 ? -18.139 -15.044 -5.823 1.00 86.06 196 ARG A CA 1
ATOM 1568 C C . ARG A 1 196 ? -17.922 -15.411 -7.286 1.00 86.06 196 ARG A C 1
ATOM 1570 O O . ARG A 1 196 ? -18.053 -14.546 -8.148 1.00 86.06 196 ARG A O 1
ATOM 1577 N N . LEU A 1 197 ? -17.638 -16.687 -7.545 1.00 79.75 197 LEU A N 1
ATOM 1578 C CA . LEU A 1 197 ? -17.598 -17.241 -8.898 1.00 79.75 197 LEU A CA 1
ATOM 1579 C C . LEU A 1 197 ? -18.989 -17.152 -9.539 1.00 79.75 197 LEU A C 1
ATOM 1581 O O . LEU A 1 197 ? -19.993 -17.524 -8.924 1.00 79.75 197 LEU A O 1
ATOM 1585 N N . GLU A 1 198 ? -19.043 -16.654 -10.772 1.00 73.38 198 GLU A N 1
ATOM 1586 C CA . GLU A 1 198 ? -20.252 -16.709 -11.586 1.00 73.38 198 GLU A CA 1
ATOM 1587 C C . GLU A 1 198 ? -20.475 -18.159 -12.032 1.00 73.38 198 GLU A C 1
ATOM 1589 O O . GLU A 1 198 ? -19.581 -18.797 -12.585 1.00 73.38 198 GLU A O 1
ATOM 1594 N N . LEU A 1 199 ? -21.651 -18.706 -11.719 1.00 65.19 199 LEU A N 1
ATOM 1595 C CA . LEU A 1 199 ? -22.026 -20.054 -12.129 1.00 65.19 199 LEU A CA 1
ATOM 1596 C C . LEU A 1 199 ? -22.640 -19.985 -13.526 1.00 65.19 199 LEU A C 1
ATOM 1598 O O . LEU A 1 199 ? -23.727 -19.427 -13.691 1.00 65.19 199 LEU A O 1
ATOM 1602 N N . GLU A 1 200 ? -21.979 -20.590 -14.508 1.00 57.31 200 GLU A N 1
ATOM 1603 C CA . GLU A 1 200 ? -22.603 -20.865 -15.799 1.00 57.31 200 GLU A CA 1
ATOM 1604 C C . GLU A 1 200 ? -23.496 -22.109 -15.682 1.00 57.31 200 GLU A C 1
ATOM 1606 O O . GLU A 1 200 ? -23.152 -23.102 -15.030 1.00 57.31 200 GLU A O 1
ATOM 1611 N N . TYR A 1 201 ? -24.668 -22.046 -16.313 1.00 55.84 201 TYR A N 1
ATOM 1612 C CA . TYR A 1 201 ? -25.592 -23.169 -16.424 1.00 55.84 201 TYR A CA 1
ATOM 1613 C C . TYR A 1 201 ? -25.586 -23.659 -17.872 1.00 55.84 201 TYR A C 1
ATOM 1615 O O . TYR A 1 201 ? -25.936 -22.907 -18.778 1.00 55.84 201 TYR A O 1
ATOM 1623 N N . SER A 1 202 ? -25.222 -24.923 -18.093 1.00 53.56 202 SER A N 1
ATOM 1624 C CA . SER A 1 202 ? -25.404 -25.575 -19.395 1.00 53.56 202 SER A CA 1
ATOM 1625 C C . SER A 1 202 ? -26.899 -25.753 -19.686 1.00 53.56 202 SER A C 1
ATOM 1627 O O . SER A 1 202 ? -27.619 -26.342 -18.877 1.00 53.56 202 SER A O 1
ATOM 1629 N N . GLU A 1 203 ? -27.370 -25.276 -20.843 1.00 57.47 203 GLU A N 1
ATOM 1630 C CA . GLU A 1 203 ? -28.759 -25.463 -21.299 1.00 57.47 203 GLU A CA 1
ATOM 1631 C C . GLU A 1 203 ? -29.057 -26.905 -21.770 1.00 57.47 203 GLU A C 1
ATOM 1633 O O . GLU A 1 203 ? -30.215 -27.250 -21.994 1.00 57.47 203 GLU A O 1
ATOM 1638 N N . ASN A 1 204 ? -28.043 -27.773 -21.891 1.00 56.94 204 ASN A N 1
ATOM 1639 C CA . ASN A 1 204 ? -28.141 -29.041 -22.632 1.00 56.94 204 ASN A CA 1
ATOM 1640 C C . ASN A 1 204 ? -28.329 -30.319 -21.793 1.00 56.94 204 ASN A C 1
ATOM 1642 O O . ASN A 1 204 ? -28.228 -31.423 -22.327 1.00 56.94 204 ASN A O 1
ATOM 1646 N N . SER A 1 205 ? -28.657 -30.227 -20.507 1.00 46.47 205 SER A N 1
ATOM 1647 C CA . SER A 1 205 ? -29.084 -31.401 -19.733 1.00 46.47 205 SER A CA 1
ATOM 1648 C C . SER A 1 205 ? -30.221 -31.034 -18.794 1.00 46.47 205 SER A C 1
ATOM 1650 O O . SER A 1 205 ? -30.164 -29.997 -18.145 1.00 46.47 205 SER A O 1
ATOM 1652 N N . GLU A 1 206 ? -31.230 -31.901 -18.664 1.00 54.22 206 GLU A N 1
ATOM 1653 C CA . GLU A 1 206 ? -32.415 -31.757 -17.790 1.00 54.22 206 GLU A CA 1
ATOM 1654 C C . GLU A 1 206 ? -32.100 -31.563 -16.282 1.00 54.22 206 GLU A C 1
ATOM 1656 O O . GLU A 1 206 ? -32.998 -31.533 -15.440 1.00 54.22 206 GLU A O 1
ATOM 1661 N N . GLN A 1 207 ? -30.830 -31.388 -15.918 1.00 52.12 207 GLN A N 1
ATOM 1662 C CA . GLN A 1 207 ? -30.342 -30.999 -14.605 1.00 52.12 207 GLN A CA 1
ATOM 1663 C C . GLN A 1 207 ? -29.438 -29.768 -14.730 1.00 52.12 207 GLN A C 1
ATOM 1665 O O . GLN A 1 207 ? -28.454 -29.773 -15.467 1.00 52.12 207 GLN A O 1
ATOM 1670 N N . ARG A 1 208 ? -29.762 -28.715 -13.965 1.00 48.88 208 ARG A N 1
ATOM 1671 C CA . ARG A 1 208 ? -28.894 -27.546 -13.770 1.00 48.88 208 ARG A CA 1
ATOM 1672 C C . ARG A 1 208 ? -27.655 -27.969 -12.985 1.00 48.88 208 ARG A C 1
ATOM 1674 O O . ARG A 1 208 ? -27.703 -28.011 -11.757 1.00 48.88 208 ARG A O 1
ATOM 1681 N N . VAL A 1 209 ? -26.565 -28.280 -13.675 1.00 52.38 209 VAL A N 1
ATOM 1682 C CA . VAL A 1 209 ? -25.277 -28.559 -13.031 1.00 52.38 209 VAL A CA 1
ATOM 1683 C C . VAL A 1 209 ? -24.431 -27.282 -13.078 1.00 52.38 209 VAL A C 1
ATOM 1685 O O . VAL A 1 209 ? -24.267 -26.733 -14.168 1.00 52.38 209 VAL A O 1
ATOM 1688 N N . PRO A 1 210 ? -23.938 -26.766 -11.938 1.00 50.00 210 PRO A N 1
ATOM 1689 C CA . PRO A 1 210 ? -23.037 -25.619 -11.935 1.00 50.00 210 PRO A CA 1
ATOM 1690 C C . PRO A 1 210 ? -21.721 -25.982 -12.631 1.00 50.00 210 PRO A C 1
ATOM 1692 O O . PRO A 1 210 ? -21.070 -26.953 -12.242 1.00 50.00 210 PRO A O 1
ATOM 1695 N N . VAL A 1 211 ? -21.325 -25.206 -13.641 1.00 57.53 211 VAL A N 1
ATOM 1696 C CA . VAL A 1 211 ? -20.008 -25.331 -14.279 1.00 57.53 211 VAL A CA 1
ATOM 1697 C C . VAL A 1 211 ? -19.091 -24.264 -13.685 1.00 57.53 211 VAL A C 1
ATOM 1699 O O . VAL A 1 211 ? -19.368 -23.070 -13.775 1.00 57.53 211 VAL A O 1
ATOM 1702 N N . TYR A 1 212 ? -18.011 -24.695 -13.033 1.00 54.25 212 TYR A N 1
ATOM 1703 C CA . TYR A 1 212 ? -16.991 -23.795 -12.500 1.00 54.25 212 TYR A CA 1
ATOM 1704 C C . TYR A 1 212 ? -15.998 -23.438 -13.604 1.00 54.25 212 TYR A C 1
ATOM 1706 O O . TYR A 1 212 ? -15.229 -24.297 -14.033 1.00 54.25 212 TYR A O 1
ATOM 1714 N N . ARG A 1 213 ? -15.953 -22.169 -14.021 1.00 53.84 213 ARG A N 1
ATOM 1715 C CA . ARG A 1 213 ? -14.824 -21.660 -14.806 1.00 53.84 213 ARG A CA 1
ATOM 1716 C C . ARG A 1 213 ? -13.752 -21.182 -13.830 1.00 53.84 213 ARG A C 1
ATOM 1718 O O . ARG A 1 213 ? -13.874 -20.108 -13.248 1.00 53.84 213 ARG A O 1
ATOM 1725 N N . SER A 1 214 ? -12.744 -22.016 -13.573 1.00 48.34 214 SER A N 1
ATOM 1726 C CA . SER A 1 214 ? -11.580 -21.591 -12.788 1.00 48.34 214 SER A CA 1
ATOM 1727 C C . SER A 1 214 ? -10.820 -20.526 -13.584 1.00 48.34 214 SER A C 1
ATOM 1729 O O . SER A 1 214 ? -10.371 -20.834 -14.685 1.00 48.34 214 SER A O 1
ATOM 1731 N N . PRO A 1 215 ? -10.614 -19.302 -13.063 1.00 52.09 215 PRO A N 1
ATOM 1732 C CA . PRO A 1 215 ? -9.803 -18.292 -13.747 1.00 52.09 215 PRO A CA 1
ATOM 1733 C C . PRO A 1 215 ? -8.318 -18.679 -13.873 1.00 52.09 215 PRO A C 1
ATOM 1735 O O . PRO A 1 215 ? -7.565 -17.983 -14.543 1.00 52.09 215 PRO A O 1
ATOM 1738 N N . LEU A 1 216 ? -7.889 -19.749 -13.188 1.00 48.81 216 LEU A N 1
ATOM 1739 C CA . LEU A 1 216 ? -6.497 -20.201 -13.094 1.00 48.81 216 LEU A CA 1
ATOM 1740 C C . LEU A 1 216 ? -6.128 -21.321 -14.081 1.00 48.81 216 LEU A C 1
ATOM 1742 O O . LEU A 1 216 ? -4.999 -21.798 -14.043 1.00 48.81 216 LEU A O 1
ATOM 1746 N N . LEU A 1 217 ? -7.043 -21.739 -14.957 1.00 43.78 217 LEU A N 1
ATOM 1747 C CA . LEU A 1 217 ? -6.727 -22.613 -16.085 1.00 43.78 217 LEU A CA 1
ATOM 1748 C C . LEU A 1 217 ? -6.918 -21.797 -17.363 1.00 43.78 217 LEU A C 1
ATOM 1750 O O . LEU A 1 217 ? -8.032 -21.652 -17.861 1.00 43.78 217 LEU A O 1
ATOM 1754 N N . LEU A 1 218 ? -5.823 -21.203 -17.841 1.00 42.81 218 LEU A N 1
ATOM 1755 C CA . LEU A 1 218 ? -5.703 -20.900 -19.261 1.00 42.81 218 LEU A CA 1
ATOM 1756 C C . LEU A 1 218 ? -5.768 -22.256 -19.965 1.00 42.81 218 LEU A C 1
ATOM 1758 O O . LEU A 1 218 ? -4.983 -23.148 -19.647 1.00 42.81 218 LEU A O 1
ATOM 1762 N N . ASP A 1 219 ? -6.761 -22.442 -20.829 1.00 42.44 219 ASP A N 1
ATOM 1763 C CA . ASP A 1 219 ? -6.802 -23.599 -21.712 1.00 42.44 219 ASP A CA 1
ATOM 1764 C C . ASP A 1 219 ? -5.559 -23.520 -22.612 1.00 42.44 219 ASP A C 1
ATOM 1766 O O . ASP A 1 219 ? -5.533 -22.751 -23.568 1.00 42.44 219 ASP A O 1
ATOM 1770 N N . ASP A 1 220 ? -4.520 -24.296 -22.294 1.00 45.59 220 ASP A N 1
ATOM 1771 C CA . ASP A 1 220 ? -3.324 -24.502 -23.128 1.00 45.59 220 ASP A CA 1
ATOM 1772 C C . ASP A 1 220 ? -3.655 -25.343 -24.383 1.00 45.59 220 ASP A C 1
ATOM 1774 O O . ASP A 1 220 ? -2.916 -26.250 -24.749 1.00 45.59 220 ASP A O 1
ATOM 1778 N N . ASN A 1 221 ? -4.786 -25.076 -25.038 1.00 40.97 221 ASN A N 1
ATOM 1779 C CA . ASN A 1 221 ? -5.194 -25.737 -26.276 1.00 40.97 221 ASN A CA 1
ATOM 1780 C C . ASN A 1 221 ? -5.582 -24.695 -27.330 1.00 40.97 221 ASN A C 1
ATOM 1782 O O . ASN A 1 221 ? -6.689 -24.723 -27.864 1.00 40.97 221 ASN A O 1
ATOM 1786 N N . ASP A 1 222 ? -4.650 -23.801 -27.648 1.00 40.72 222 ASP A N 1
ATOM 1787 C CA . ASP A 1 222 ? -4.498 -23.349 -29.031 1.00 40.72 222 ASP A CA 1
ATOM 1788 C C . ASP A 1 222 ? -3.534 -24.339 -29.711 1.00 40.72 222 ASP A C 1
ATOM 1790 O O . ASP A 1 222 ? -2.371 -24.040 -29.978 1.00 40.72 222 ASP A O 1
ATOM 1794 N N . ASP A 1 223 ? -4.006 -25.575 -29.907 1.00 41.25 223 ASP A N 1
ATOM 1795 C CA . ASP A 1 223 ? -3.425 -26.463 -30.910 1.00 41.25 223 ASP A CA 1
ATOM 1796 C C . ASP A 1 223 ? -3.829 -25.881 -32.270 1.00 41.25 223 ASP A C 1
ATOM 1798 O O . ASP A 1 223 ? -4.986 -25.975 -32.690 1.00 41.25 223 ASP A O 1
ATOM 1802 N N . ASP A 1 224 ? -2.863 -25.245 -32.930 1.00 43.53 224 ASP A N 1
ATOM 1803 C CA . ASP A 1 224 ? -2.892 -24.896 -34.346 1.00 43.53 224 ASP A CA 1
ATOM 1804 C C . ASP A 1 224 ? -3.128 -26.171 -35.187 1.00 43.53 224 ASP A C 1
ATOM 1806 O O . ASP A 1 224 ? -2.193 -26.811 -35.676 1.00 43.53 224 ASP A O 1
ATOM 1810 N N . ASP A 1 225 ? -4.392 -26.565 -35.361 1.00 40.72 225 ASP A N 1
ATOM 1811 C CA . ASP A 1 225 ? -4.811 -27.530 -36.380 1.00 40.72 225 ASP A CA 1
ATOM 1812 C C . ASP A 1 225 ? -4.901 -26.803 -37.730 1.00 40.72 225 ASP A C 1
ATOM 1814 O O . ASP A 1 225 ? -5.972 -26.472 -38.244 1.00 40.72 225 ASP A O 1
ATOM 1818 N N . ASP A 1 226 ? -3.727 -26.517 -38.296 1.00 48.03 226 ASP A N 1
ATOM 1819 C CA . ASP A 1 226 ? -3.556 -26.159 -39.703 1.00 48.03 226 ASP A CA 1
ATOM 1820 C C . ASP A 1 226 ? -3.833 -27.409 -40.561 1.00 48.03 226 ASP A C 1
ATOM 1822 O O . ASP A 1 226 ? -2.938 -28.090 -41.075 1.00 48.03 226 ASP A O 1
ATOM 1826 N N . SER A 1 227 ? -5.116 -27.731 -40.720 1.00 47.78 227 SER A N 1
ATOM 1827 C CA . SER A 1 227 ? -5.589 -28.689 -41.711 1.00 47.78 227 SER A CA 1
ATOM 1828 C C . SER A 1 227 ? -6.805 -28.160 -42.476 1.00 47.78 227 SER A C 1
ATOM 1830 O O . SER A 1 227 ? -7.947 -28.542 -42.248 1.00 47.78 227 SER A O 1
ATOM 1832 N N . ASP A 1 228 ? -6.550 -27.344 -43.504 1.00 42.81 228 ASP A N 1
ATOM 1833 C CA . ASP A 1 228 ? -7.416 -27.358 -44.686 1.00 42.81 228 ASP A CA 1
ATOM 1834 C C . ASP A 1 228 ? -6.597 -27.394 -45.978 1.00 42.81 228 ASP A C 1
ATOM 1836 O O . ASP A 1 228 ? -6.009 -26.415 -46.443 1.00 42.81 228 ASP A O 1
ATOM 1840 N N . GLY A 1 229 ? -6.566 -28.588 -46.563 1.00 43.75 229 GLY A N 1
ATOM 1841 C CA . GLY A 1 229 ? -6.263 -28.783 -47.962 1.00 43.75 229 GLY A CA 1
ATOM 1842 C C . GLY A 1 229 ? -7.559 -28.940 -48.752 1.00 43.75 229 GLY A C 1
ATOM 1843 O O . GLY A 1 229 ? -8.237 -29.955 -48.620 1.00 43.75 229 GLY A O 1
ATOM 1844 N N . GLY A 1 230 ? -7.789 -28.033 -49.704 1.00 42.31 230 GLY A N 1
ATOM 1845 C CA . GLY A 1 230 ? -8.397 -28.398 -50.985 1.00 42.31 230 GLY A CA 1
ATOM 1846 C C . GLY A 1 230 ? -9.538 -27.520 -51.492 1.00 42.31 230 GLY A C 1
ATOM 1847 O O . GLY A 1 230 ? -10.708 -27.814 -51.254 1.00 42.31 230 GLY A O 1
ATOM 1848 N N . LYS A 1 231 ? -9.210 -26.597 -52.403 1.00 38.00 231 LYS A N 1
ATOM 1849 C CA . LYS A 1 231 ? -9.467 -26.746 -53.852 1.00 38.00 231 LYS A CA 1
ATOM 1850 C C . LYS A 1 231 ? -8.793 -25.649 -54.665 1.00 38.00 231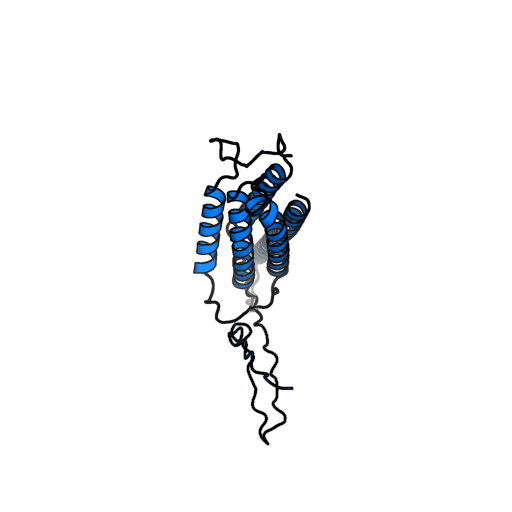 LYS A C 1
ATOM 1852 O O . LYS A 1 231 ? -8.824 -24.484 -54.223 1.00 38.00 231 LYS A O 1
#

Secondary structure (DSSP, 8-state):
-HHHHHHHHHHHHHHHHHHHHHHHHHHHHHHHHHHHHHHHHT-------------PPPP-TTHHHHHHHHHHHHHHHHHHHHSPPSSTT------STTSS--THHHHHHHHHHHHHHHHSPP--S-B-S-SSHHHHHHHHHHHHHHHHHHHHHHHHTTS--S-HHHHHHHHHHHHHHHHHHHHHHHHTTPPP-B-----EE-TTSSS-PEE---TT---------------

pLDDT: mean 82.78, std 19.28, range [38.0, 98.81]

InterPro domains:
  IPR016030 Cobalamin adenosyltransferase-like [PF01923] (1-184)
  IPR029499 Corrinoid adenosyltransferase, PduO-type [PTHR12213] (1-196)
  IPR029499 Corrinoid adenosyltransferase, PduO-type [TIGR00636] (59-194)
  IPR036451 Cobalamin adenosyltransferase-like superfamily [G3DSA:1.20.1200.10] (1-209)
  IPR036451 Cobalamin adenosyltransferase-like superfamily [SSF89028] (60-196)

Sequence (231 aa):
MGTVDELCSFVGVAHAQLLQSIKIQKQKQQKQQQKQQKQQQKGAAAAVVHKRTPTTIIDYGDLSDQLLDIMSRLFDVGSHVAKPPPDTNYEFQPNGIGDGFDPEHVDDLEEWINEMTEELPELTSFILPTGSIIAAQLHVARTVCRRAERKLVPLVVDHKICDPNSLQYLNRLSDFFFVASRWINYIEQQDEIEYRLELEYSENSEQRVPVYRSPLLLDDNDDDDDSDGGK

Organism: NCBI:txid635003

Foldseek 3Di:
DVLLVVLLVLLVVLLVVVVVLLVVLVVVVVVVVVVVVVVVVVDDDDPDPDPDDDPDDQDLDCVNVVSVVSSVLSVVQVVQVPDDQPDPPDADDCPDDDRARDLVLLVVLVVLLVVLVVPADDDPADFDQDWDPSLVSLLVSLVSLVVVLVVCCCVCPVVNSGHPSSSSNSVSVSSSSNSSSRSVNVSVVTDTHGDDFDFDFDPPDPDGDTDGDDPPDPPPPPPPPPDDDDD

Radius of gyration: 25.77 Å; chains: 1; bounding box: 61×44×100 Å